Protein AF-A0A959APY3-F1 (afdb_monomer_lite)

Radius of gyration: 34.01 Å; chains: 1; bounding box: 106×35×101 Å

Structure (mmCIF, N/CA/C/O backbone):
data_AF-A0A959APY3-F1
#
_entry.id   AF-A0A959APY3-F1
#
loop_
_atom_site.group_PDB
_atom_site.id
_atom_site.type_symbol
_atom_site.label_atom_id
_atom_site.label_alt_id
_atom_site.label_comp_id
_atom_site.label_asym_id
_atom_site.label_entity_id
_atom_site.label_seq_id
_atom_site.pdbx_PDB_ins_code
_atom_site.Cartn_x
_atom_site.Cartn_y
_atom_site.Cartn_z
_atom_site.occupancy
_atom_site.B_iso_or_equiv
_atom_site.auth_seq_id
_atom_site.auth_comp_id
_atom_site.auth_asym_id
_atom_site.auth_atom_id
_atom_site.pdbx_PDB_model_num
ATOM 1 N N . MET A 1 1 ? 78.031 -5.612 -54.428 1.00 42.69 1 MET A N 1
ATOM 2 C CA . MET A 1 1 ? 77.362 -4.575 -55.242 1.00 42.69 1 MET A CA 1
ATOM 3 C C . MET A 1 1 ? 76.214 -5.216 -55.991 1.00 42.69 1 MET A C 1
ATOM 5 O O . MET A 1 1 ? 76.454 -6.221 -56.648 1.00 42.69 1 MET A O 1
ATOM 9 N N . LYS A 1 2 ? 75.059 -4.545 -55.939 1.00 37.84 2 LYS A N 1
ATOM 10 C CA . LYS A 1 2 ? 73.830 -4.740 -56.724 1.00 37.84 2 LYS A CA 1
ATOM 11 C C . LYS A 1 2 ? 72.768 -5.632 -56.087 1.00 37.84 2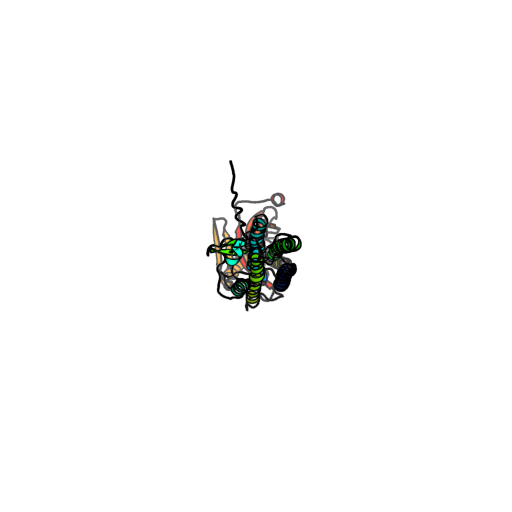 LYS A C 1
ATOM 13 O O . LYS A 1 2 ? 72.614 -6.810 -56.382 1.00 37.84 2 LYS A O 1
ATOM 18 N N . ASP A 1 3 ? 72.067 -4.942 -55.199 1.00 44.75 3 ASP A N 1
ATOM 19 C CA . ASP A 1 3 ? 70.643 -5.000 -54.898 1.00 44.75 3 ASP A CA 1
ATOM 20 C C . ASP A 1 3 ? 69.766 -5.526 -56.042 1.00 44.75 3 ASP A C 1
ATOM 22 O O . ASP A 1 3 ? 69.887 -5.094 -57.191 1.00 44.75 3 ASP A O 1
ATOM 26 N N . LEU A 1 4 ? 68.797 -6.372 -55.690 1.00 46.47 4 LEU A N 1
ATOM 27 C CA . LEU A 1 4 ? 67.561 -6.505 -56.449 1.00 46.47 4 LEU A CA 1
ATOM 28 C C . LEU A 1 4 ? 66.396 -6.630 -55.458 1.00 46.47 4 LEU A C 1
ATOM 30 O O . LEU A 1 4 ? 66.088 -7.710 -54.958 1.00 46.47 4 LEU A O 1
ATOM 34 N N . LEU A 1 5 ? 65.791 -5.482 -55.138 1.00 43.91 5 LEU A N 1
ATOM 35 C CA . LEU A 1 5 ? 64.515 -5.393 -54.434 1.00 43.91 5 LEU A CA 1
ATOM 36 C C . LEU A 1 5 ? 63.419 -6.028 -55.302 1.00 43.91 5 LEU A C 1
ATOM 38 O O . LEU A 1 5 ? 63.089 -5.506 -56.365 1.00 43.91 5 LEU A O 1
ATOM 42 N N . PHE A 1 6 ? 62.809 -7.109 -54.818 1.00 45.00 6 PHE A N 1
ATOM 43 C CA . PHE A 1 6 ? 61.491 -7.540 -55.279 1.00 45.00 6 PHE A CA 1
ATOM 44 C C . PHE A 1 6 ? 60.433 -6.769 -54.483 1.00 45.00 6 PHE A C 1
ATOM 46 O O . PHE A 1 6 ? 60.195 -7.041 -53.307 1.00 45.00 6 PHE A O 1
ATOM 53 N N . LEU A 1 7 ? 59.821 -5.773 -55.123 1.00 43.03 7 LEU A N 1
ATOM 54 C CA . LEU A 1 7 ? 58.675 -5.047 -54.587 1.00 43.03 7 LEU A CA 1
ATOM 55 C C . LEU A 1 7 ? 57.435 -5.952 -54.709 1.00 43.03 7 LEU A C 1
ATOM 57 O O . LEU A 1 7 ? 56.818 -6.046 -55.768 1.00 43.03 7 LEU A O 1
ATOM 61 N N . LEU A 1 8 ? 57.099 -6.667 -53.635 1.00 43.91 8 LEU A N 1
ATOM 62 C CA . LEU A 1 8 ? 55.856 -7.427 -53.534 1.00 43.91 8 LEU A CA 1
ATOM 63 C C . LEU A 1 8 ? 54.714 -6.438 -53.242 1.00 43.91 8 LEU A C 1
ATOM 65 O O . LEU A 1 8 ? 54.492 -6.052 -52.096 1.00 43.91 8 LEU A O 1
ATOM 69 N N . CYS A 1 9 ? 54.004 -5.988 -54.278 1.00 42.56 9 CYS A N 1
ATOM 70 C CA . CYS A 1 9 ? 52.746 -5.263 -54.110 1.00 42.56 9 CYS A CA 1
ATOM 71 C C . CYS A 1 9 ? 51.699 -6.207 -53.498 1.00 42.56 9 CYS A C 1
ATOM 73 O O . CYS A 1 9 ? 51.055 -6.978 -54.209 1.00 42.56 9 CYS A O 1
ATOM 75 N N . LEU A 1 10 ? 51.520 -6.140 -52.176 1.00 43.66 10 LEU A N 1
ATOM 76 C CA . LEU A 1 10 ? 50.326 -6.657 -51.514 1.00 43.66 10 LEU A CA 1
ATOM 77 C C . LEU A 1 10 ? 49.123 -5.828 -51.986 1.00 43.66 10 LEU A C 1
ATOM 79 O O . LEU A 1 10 ? 48.899 -4.707 -51.533 1.00 43.66 10 LEU A O 1
ATOM 83 N N . LEU A 1 11 ? 48.344 -6.389 -52.910 1.00 42.62 11 LEU A N 1
ATOM 84 C CA . LEU A 1 11 ? 46.974 -5.960 -53.162 1.00 42.62 11 LEU A CA 1
ATOM 85 C C . LEU A 1 11 ? 46.144 -6.319 -51.922 1.00 42.62 11 LEU A C 1
ATOM 87 O O . LEU A 1 11 ? 45.684 -7.449 -51.770 1.00 42.62 11 LEU A O 1
ATOM 91 N N . LEU A 1 12 ? 45.989 -5.354 -51.014 1.00 47.53 12 LEU A N 1
ATOM 92 C CA . LEU A 1 12 ? 44.961 -5.380 -49.977 1.00 47.53 12 LEU A CA 1
ATOM 93 C C . LEU A 1 12 ? 43.601 -5.385 -50.680 1.00 47.53 12 LEU A C 1
ATOM 95 O O . LEU A 1 12 ? 43.121 -4.352 -51.144 1.00 47.53 12 LEU A O 1
ATOM 99 N N . VAL A 1 13 ? 42.987 -6.562 -50.783 1.00 47.50 13 VAL A N 1
ATOM 100 C CA . VAL A 1 13 ? 41.570 -6.681 -51.120 1.00 47.50 13 VAL A CA 1
ATOM 101 C C . VAL A 1 13 ? 40.806 -6.124 -49.922 1.00 47.50 13 VAL A C 1
ATOM 103 O O . VAL A 1 13 ? 40.578 -6.824 -48.938 1.00 47.50 13 VAL A O 1
ATOM 106 N N . ALA A 1 14 ? 40.469 -4.836 -49.972 1.00 53.22 14 ALA A N 1
ATOM 107 C CA . ALA A 1 14 ? 39.499 -4.255 -49.062 1.00 53.22 14 ALA A CA 1
ATOM 108 C C . ALA A 1 14 ? 38.158 -4.948 -49.333 1.00 53.22 14 ALA A C 1
ATOM 110 O O . ALA A 1 14 ? 37.485 -4.665 -50.324 1.00 53.22 14 ALA A O 1
ATOM 111 N N . GLY A 1 15 ? 37.801 -5.915 -48.484 1.00 47.88 15 GLY A N 1
ATOM 112 C CA . GLY A 1 15 ? 36.431 -6.409 -48.420 1.00 47.88 15 GLY A CA 1
ATOM 113 C C . GLY A 1 15 ? 35.484 -5.239 -48.130 1.00 47.88 15 GLY A C 1
ATOM 114 O O . GLY A 1 15 ? 35.922 -4.234 -47.562 1.00 47.88 15 GLY A O 1
ATOM 115 N N . PRO A 1 16 ? 34.203 -5.323 -48.523 1.00 39.09 16 PRO A N 1
ATOM 116 C CA . PRO A 1 16 ? 33.253 -4.268 -48.214 1.00 39.09 16 PRO A CA 1
ATOM 117 C C . PRO A 1 16 ? 33.246 -4.056 -46.699 1.00 39.09 16 PRO A C 1
ATOM 119 O O . PRO A 1 16 ? 32.911 -4.966 -45.939 1.00 39.09 16 PRO A O 1
ATOM 122 N N . ILE A 1 17 ? 33.629 -2.855 -46.265 1.00 44.00 17 ILE A N 1
ATOM 123 C CA . ILE A 1 17 ? 33.321 -2.380 -44.922 1.00 44.00 17 ILE A CA 1
ATOM 124 C C . ILE A 1 17 ? 31.797 -2.374 -44.875 1.00 44.00 17 ILE A C 1
ATOM 126 O O . ILE A 1 17 ? 31.154 -1.499 -45.456 1.00 44.00 17 ILE A O 1
ATOM 130 N N . ARG A 1 18 ? 31.202 -3.393 -44.249 1.00 41.31 18 ARG A N 1
ATOM 131 C CA . ARG A 1 18 ? 29.827 -3.286 -43.774 1.00 41.31 18 ARG A CA 1
ATOM 132 C C . ARG A 1 18 ? 29.857 -2.115 -42.805 1.00 41.31 18 ARG A C 1
ATOM 134 O O . ARG A 1 18 ? 30.387 -2.245 -41.708 1.00 41.31 18 ARG A O 1
ATOM 141 N N . THR A 1 19 ? 29.349 -0.965 -43.232 1.00 41.72 19 THR A N 1
ATOM 142 C CA . THR A 1 19 ? 28.938 0.084 -42.307 1.00 41.72 19 THR A CA 1
ATOM 143 C C . THR A 1 19 ? 27.905 -0.570 -41.405 1.00 41.72 19 THR A C 1
ATOM 145 O O . THR A 1 19 ? 26.771 -0.806 -41.827 1.00 41.72 19 THR A O 1
ATOM 148 N N . GLN A 1 20 ? 28.331 -0.984 -40.212 1.00 51.91 20 GLN A N 1
ATOM 149 C CA . GLN A 1 20 ? 27.414 -1.380 -39.161 1.00 51.91 20 GLN A CA 1
ATOM 150 C C . GLN A 1 20 ? 26.462 -0.200 -39.009 1.00 51.91 20 GLN A C 1
ATOM 152 O O . GLN A 1 20 ? 26.914 0.943 -38.920 1.00 51.91 20 GLN A O 1
ATOM 157 N N . GLN A 1 21 ? 25.166 -0.454 -39.167 1.00 56.19 21 GLN A N 1
ATOM 158 C CA . GLN A 1 21 ? 24.157 0.589 -39.090 1.00 56.19 21 GLN A CA 1
ATOM 159 C C . GLN A 1 21 ? 24.199 1.088 -37.644 1.00 56.19 21 GLN A C 1
ATOM 161 O O . GLN A 1 21 ? 23.687 0.419 -36.751 1.00 56.19 21 GLN A O 1
ATOM 166 N N . GLY A 1 22 ? 24.960 2.159 -37.412 1.00 65.19 22 GLY A N 1
ATOM 167 C CA . GLY A 1 22 ? 25.196 2.684 -36.077 1.00 65.19 22 GLY A CA 1
ATOM 168 C C . GLY A 1 22 ? 23.910 3.222 -35.470 1.00 65.19 22 GLY A C 1
ATOM 169 O O . GLY A 1 22 ? 22.863 3.243 -36.113 1.00 65.19 22 GLY A O 1
ATOM 170 N N . TRP A 1 23 ? 23.990 3.682 -34.232 1.00 86.19 23 TRP A N 1
ATOM 171 C CA . TRP A 1 23 ? 22.914 4.393 -33.554 1.00 86.19 23 TRP A CA 1
ATOM 172 C C . TRP A 1 23 ? 22.310 5.508 -34.420 1.00 86.19 23 TRP A C 1
ATOM 174 O O . TRP A 1 23 ? 22.933 6.540 -34.676 1.00 86.19 23 TRP A O 1
ATOM 184 N N . THR A 1 24 ? 21.091 5.260 -34.899 1.00 92.19 24 THR A N 1
ATOM 185 C CA . THR A 1 24 ? 20.337 6.148 -35.783 1.00 92.19 24 THR A CA 1
ATOM 186 C C . THR A 1 24 ? 19.293 6.941 -35.009 1.00 92.19 24 THR A C 1
ATOM 188 O O . THR A 1 24 ? 18.859 6.542 -33.925 1.00 92.19 24 THR A O 1
ATOM 191 N N . GLU A 1 25 ? 18.839 8.052 -35.589 1.00 93.50 25 GLU A N 1
ATOM 192 C CA . GLU A 1 25 ? 17.746 8.826 -35.001 1.00 93.50 25 GLU A CA 1
ATOM 193 C C . GLU A 1 25 ? 16.431 8.036 -35.013 1.00 93.50 25 GLU A C 1
ATOM 195 O O . GLU A 1 25 ? 15.650 8.118 -34.069 1.00 93.50 25 GLU A O 1
ATOM 200 N N . GLU A 1 26 ? 16.220 7.175 -36.011 1.00 95.44 26 GLU A N 1
ATOM 201 C CA . GLU A 1 26 ? 15.078 6.262 -36.041 1.00 95.44 26 GLU A CA 1
ATOM 202 C C . GLU A 1 26 ? 15.116 5.267 -34.870 1.00 95.44 26 GLU A C 1
ATOM 204 O O . GLU A 1 26 ? 14.095 5.042 -34.217 1.00 95.44 26 GLU A O 1
ATOM 209 N N . ALA A 1 27 ? 16.288 4.698 -34.558 1.00 95.12 27 ALA A N 1
ATOM 210 C CA . ALA A 1 27 ? 16.455 3.814 -33.405 1.00 95.12 27 ALA A CA 1
ATOM 211 C C . ALA A 1 27 ? 16.277 4.569 -32.078 1.00 95.12 27 ALA A C 1
ATOM 213 O O . ALA A 1 27 ? 15.663 4.032 -31.152 1.00 95.12 27 ALA A O 1
ATOM 214 N N . ARG A 1 28 ? 16.764 5.817 -31.987 1.00 97.38 28 ARG A N 1
ATOM 215 C CA . ARG A 1 28 ? 16.543 6.704 -30.834 1.00 97.38 28 ARG A CA 1
ATOM 216 C C . ARG A 1 28 ? 15.058 6.937 -30.600 1.00 97.38 28 ARG A C 1
ATOM 218 O O . ARG A 1 28 ? 14.565 6.653 -29.506 1.00 97.38 28 ARG A O 1
ATOM 225 N N . GLN A 1 29 ? 14.347 7.390 -31.628 1.00 98.25 29 GLN A N 1
ATOM 226 C CA . GLN A 1 29 ? 12.925 7.690 -31.536 1.00 98.25 29 GLN A CA 1
ATOM 227 C C . GLN A 1 29 ? 12.108 6.436 -31.214 1.00 98.25 29 GLN A C 1
ATOM 229 O O . GLN A 1 29 ? 11.229 6.491 -30.361 1.00 98.25 29 GLN A O 1
ATOM 234 N N . TYR A 1 30 ? 12.454 5.280 -31.790 1.00 98.19 30 TYR A N 1
ATOM 235 C CA . TYR A 1 30 ? 11.797 4.010 -31.478 1.00 98.19 30 TYR A CA 1
ATOM 236 C C . TYR A 1 30 ? 11.857 3.651 -29.983 1.00 98.19 30 TYR A C 1
ATOM 238 O O . TYR A 1 30 ? 10.852 3.221 -29.404 1.00 98.19 30 TYR A O 1
ATOM 246 N N . LEU A 1 31 ? 13.014 3.843 -29.337 1.00 98.50 31 LEU A N 1
ATOM 247 C CA . LEU A 1 31 ? 13.153 3.598 -27.899 1.00 98.50 31 LEU A CA 1
ATOM 248 C C . LEU A 1 31 ? 12.381 4.632 -27.069 1.00 98.50 31 LEU A C 1
ATOM 250 O O . LEU A 1 31 ? 11.686 4.253 -26.123 1.00 98.50 31 LEU A O 1
ATOM 254 N N . LEU A 1 32 ? 12.470 5.918 -27.427 1.00 98.75 32 LEU A N 1
ATOM 255 C CA . LEU A 1 32 ? 11.750 6.997 -26.740 1.00 98.75 32 LEU A CA 1
ATOM 256 C C . LEU A 1 32 ? 10.234 6.807 -26.817 1.00 98.75 32 LEU A C 1
ATOM 258 O O . LEU A 1 32 ? 9.559 6.882 -25.792 1.00 98.75 32 LEU A O 1
ATOM 262 N N . ASP A 1 33 ? 9.703 6.498 -27.998 1.00 98.81 33 ASP A N 1
ATOM 263 C CA . ASP A 1 33 ? 8.273 6.288 -28.218 1.00 98.81 33 ASP A CA 1
ATOM 264 C C . ASP A 1 33 ? 7.740 5.137 -27.367 1.00 98.81 33 ASP A C 1
ATOM 266 O O . ASP A 1 33 ? 6.702 5.272 -26.720 1.00 98.81 33 ASP A O 1
ATOM 270 N N . ASN A 1 34 ? 8.459 4.014 -27.304 1.00 98.81 34 ASN A N 1
ATOM 271 C CA . ASN A 1 34 ? 8.015 2.862 -26.523 1.00 98.81 34 ASN A CA 1
ATOM 272 C C . ASN A 1 34 ? 8.143 3.075 -25.011 1.00 98.81 34 ASN A C 1
ATOM 274 O O . ASN A 1 34 ? 7.256 2.658 -24.258 1.00 98.81 34 ASN A O 1
ATOM 278 N N . LEU A 1 35 ? 9.192 3.755 -24.542 1.00 98.75 35 LEU A N 1
ATOM 279 C CA . LEU A 1 35 ? 9.275 4.138 -23.133 1.00 98.75 35 LEU A CA 1
ATOM 280 C C . LEU A 1 35 ? 8.155 5.124 -22.780 1.00 98.75 35 LEU A C 1
ATOM 282 O O . LEU A 1 35 ? 7.422 4.889 -21.828 1.00 98.75 35 LEU A O 1
ATOM 286 N N . ASN A 1 36 ? 7.925 6.166 -23.571 1.00 98.75 36 ASN A N 1
ATOM 287 C CA . ASN A 1 36 ? 6.853 7.127 -23.301 1.00 98.75 36 ASN A CA 1
ATOM 288 C C . ASN A 1 36 ? 5.460 6.484 -23.359 1.00 98.75 36 ASN A C 1
ATOM 290 O O . ASN A 1 36 ? 4.640 6.714 -22.467 1.00 98.75 36 ASN A O 1
ATOM 294 N N . ARG A 1 37 ? 5.209 5.615 -24.347 1.00 98.75 37 ARG A N 1
ATOM 295 C CA . ARG A 1 37 ? 3.967 4.840 -24.459 1.00 98.75 37 ARG A CA 1
ATOM 296 C C . ARG A 1 37 ? 3.723 4.012 -23.202 1.00 98.75 37 ARG A C 1
ATOM 298 O O . ARG A 1 37 ? 2.672 4.148 -22.584 1.00 98.75 37 ARG A O 1
ATOM 305 N N . THR A 1 38 ? 4.692 3.188 -22.806 1.00 98.69 38 THR A N 1
ATOM 306 C CA . THR A 1 38 ? 4.535 2.306 -21.639 1.00 98.69 38 THR A CA 1
ATOM 307 C C . THR A 1 38 ? 4.411 3.085 -20.333 1.00 98.69 38 THR A C 1
ATOM 309 O O . THR A 1 38 ? 3.663 2.653 -19.460 1.00 98.69 38 THR A O 1
ATOM 312 N N . THR A 1 39 ? 5.059 4.252 -20.200 1.00 98.62 39 THR A N 1
ATOM 313 C CA . THR A 1 39 ? 4.836 5.161 -19.060 1.00 98.62 39 THR A CA 1
ATOM 314 C C . THR A 1 39 ? 3.377 5.602 -19.009 1.00 98.62 39 THR A C 1
ATOM 316 O O . THR A 1 39 ? 2.725 5.427 -17.986 1.00 98.62 39 THR A O 1
ATOM 319 N N . ALA A 1 40 ? 2.849 6.132 -20.116 1.00 98.62 40 ALA A N 1
ATOM 320 C CA . ALA A 1 40 ? 1.485 6.650 -20.174 1.00 98.62 40 ALA A CA 1
ATOM 321 C C . ALA A 1 40 ? 0.432 5.547 -19.979 1.00 98.62 40 ALA A C 1
ATOM 323 O O . ALA A 1 40 ? -0.620 5.778 -19.385 1.00 98.62 40 ALA A O 1
ATOM 324 N N . GLU A 1 41 ? 0.689 4.337 -20.479 1.00 98.62 41 GLU A N 1
ATOM 325 C CA . GLU A 1 41 ? -0.188 3.192 -20.242 1.00 98.62 41 GLU A CA 1
ATOM 326 C C . GLU A 1 41 ? -0.156 2.735 -18.782 1.00 98.62 41 GLU A C 1
ATOM 328 O O . GLU A 1 41 ? -1.219 2.485 -18.221 1.00 98.62 41 GLU A O 1
ATOM 333 N N . LEU A 1 42 ? 1.020 2.672 -18.146 1.00 98.38 42 LEU A N 1
ATOM 334 C CA . LEU A 1 42 ? 1.122 2.338 -16.721 1.00 98.38 42 LEU A CA 1
ATOM 335 C C . LEU A 1 42 ? 0.441 3.393 -15.857 1.00 98.38 42 LEU A C 1
ATOM 337 O O . LEU A 1 42 ? -0.321 3.031 -14.965 1.00 98.38 42 LEU A O 1
ATOM 341 N N . GLU A 1 43 ? 0.647 4.675 -16.158 1.00 97.81 43 GLU A N 1
ATOM 342 C CA . GLU A 1 43 ? 0.002 5.783 -15.456 1.00 97.81 43 GLU A CA 1
ATOM 343 C C . GLU A 1 43 ? -1.521 5.639 -15.479 1.00 97.81 43 GLU A C 1
ATOM 345 O O . GLU A 1 43 ? -2.154 5.707 -14.431 1.00 97.81 43 GLU A O 1
ATOM 350 N N . LYS A 1 44 ? -2.115 5.338 -16.641 1.00 97.12 44 LYS A N 1
ATOM 351 C CA . LYS A 1 44 ? -3.561 5.076 -16.752 1.00 97.12 44 LYS A CA 1
ATOM 352 C C . LYS A 1 44 ? -4.023 3.913 -15.879 1.00 97.12 44 LYS A C 1
ATOM 354 O O . LYS A 1 44 ? -5.149 3.931 -15.392 1.00 97.12 44 LYS A O 1
ATOM 359 N N . GLU A 1 45 ? -3.193 2.886 -15.708 1.00 97.12 45 GLU A N 1
ATOM 360 C CA . GLU A 1 45 ? -3.562 1.730 -14.895 1.00 97.12 45 GLU A CA 1
ATOM 361 C C . GLU A 1 45 ? -3.465 1.994 -13.391 1.00 97.12 45 GLU A C 1
ATOM 363 O O . GLU A 1 45 ? -4.214 1.367 -12.637 1.00 97.12 45 GLU A O 1
ATOM 368 N N . VAL A 1 46 ? -2.573 2.890 -12.962 1.00 95.62 46 VAL A N 1
ATOM 369 C CA . VAL A 1 46 ? -2.290 3.134 -11.539 1.00 95.62 46 VAL A CA 1
ATOM 370 C C . VAL A 1 46 ? -2.846 4.451 -10.999 1.00 95.62 46 VAL A C 1
ATOM 372 O O . VAL A 1 46 ? -2.943 4.629 -9.783 1.00 95.62 46 VAL A O 1
ATOM 375 N N . ALA A 1 47 ? -3.223 5.378 -11.879 1.00 91.81 47 ALA A N 1
ATOM 376 C CA . ALA A 1 47 ? -3.838 6.638 -11.500 1.00 91.81 47 ALA A CA 1
ATOM 377 C C . ALA A 1 47 ? -5.158 6.388 -10.762 1.00 91.81 47 ALA A C 1
ATOM 379 O O . ALA A 1 47 ? -5.995 5.600 -11.198 1.00 91.81 47 ALA A O 1
ATOM 380 N N . GLY A 1 48 ? -5.332 7.069 -9.630 1.00 87.56 48 GLY A N 1
ATOM 381 C CA . GLY A 1 48 ? -6.548 6.974 -8.821 1.00 87.56 48 GLY A CA 1
ATOM 382 C C . GLY A 1 48 ? -6.704 5.675 -8.028 1.00 87.56 48 GLY A C 1
ATOM 383 O O . GLY A 1 48 ? -7.704 5.535 -7.331 1.00 87.56 48 GLY A O 1
ATOM 384 N N . LEU A 1 49 ? -5.740 4.744 -8.077 1.00 90.50 49 LEU A N 1
ATOM 385 C CA . LEU A 1 49 ? -5.809 3.551 -7.236 1.00 90.50 49 LEU A CA 1
ATOM 386 C C . LEU A 1 49 ? -5.734 3.924 -5.750 1.00 90.50 49 LEU A C 1
ATOM 388 O O . LEU A 1 49 ? -4.831 4.650 -5.324 1.00 90.50 49 LEU A O 1
ATOM 392 N N . SER A 1 50 ? -6.656 3.374 -4.962 1.00 85.25 50 SER A N 1
ATOM 393 C CA . SER A 1 50 ? -6.651 3.472 -3.502 1.00 85.25 50 SER A CA 1
ATOM 394 C C . SER A 1 50 ? -5.564 2.590 -2.882 1.00 85.25 50 SER A C 1
ATOM 396 O O . SER A 1 50 ? -5.071 1.649 -3.506 1.00 85.25 50 SER A O 1
ATOM 398 N N . GLU A 1 51 ? -5.219 2.825 -1.613 1.00 84.12 51 GLU A N 1
ATOM 399 C CA . GLU A 1 51 ? -4.258 1.977 -0.887 1.00 84.12 51 GLU A CA 1
ATOM 400 C C . GLU A 1 51 ? -4.672 0.493 -0.884 1.00 84.12 51 GLU A C 1
ATOM 402 O O . GLU A 1 51 ? -3.848 -0.391 -1.120 1.00 84.12 51 GLU A O 1
ATOM 407 N N . SER A 1 52 ? -5.962 0.189 -0.704 1.00 85.25 52 SER A N 1
ATOM 408 C CA . SER A 1 52 ? -6.445 -1.197 -0.754 1.00 85.25 52 SER A CA 1
ATOM 409 C C . SER A 1 52 ? -6.297 -1.820 -2.145 1.00 85.25 52 SER A C 1
ATOM 411 O O . SER A 1 52 ? -5.965 -2.998 -2.245 1.00 85.25 52 SER A O 1
ATOM 413 N N . GLN A 1 53 ? -6.479 -1.044 -3.216 1.00 91.81 53 GLN A N 1
ATOM 414 C CA . GLN A 1 53 ? -6.261 -1.494 -4.593 1.00 91.81 53 GLN A CA 1
ATOM 415 C C . GLN A 1 53 ? -4.772 -1.696 -4.910 1.00 91.81 53 GLN A C 1
ATOM 417 O O . GLN A 1 53 ? -4.407 -2.687 -5.543 1.00 91.81 53 GLN A O 1
ATOM 422 N N . TRP A 1 54 ? -3.899 -0.808 -4.423 1.00 93.19 54 TRP A N 1
ATOM 423 C CA . TRP A 1 54 ? -2.442 -0.950 -4.531 1.00 93.19 54 TRP A CA 1
ATOM 424 C C . TRP A 1 54 ? -1.931 -2.239 -3.876 1.00 93.19 54 TRP A C 1
ATOM 426 O O . TRP A 1 54 ? -1.005 -2.880 -4.386 1.00 93.19 54 TRP A O 1
ATOM 436 N N . HIS A 1 55 ? -2.546 -2.628 -2.758 1.00 91.88 55 HIS A N 1
ATOM 437 C CA . HIS A 1 55 ? -2.129 -3.758 -1.932 1.00 91.88 55 HIS A CA 1
ATOM 438 C C . HIS A 1 55 ? -2.975 -5.030 -2.112 1.00 91.88 55 HIS A C 1
ATOM 440 O O . HIS A 1 55 ? -2.675 -6.045 -1.481 1.00 91.88 55 HIS A O 1
ATOM 446 N N . PHE A 1 56 ? -3.980 -5.019 -2.993 1.00 92.62 56 PHE A N 1
ATOM 447 C CA . PHE A 1 56 ? -4.788 -6.199 -3.297 1.00 92.62 56 PHE A CA 1
ATOM 448 C C . PHE A 1 56 ? -3.933 -7.325 -3.894 1.00 92.62 56 PHE A C 1
ATOM 450 O O . PHE A 1 56 ? -3.110 -7.091 -4.781 1.00 92.62 56 PHE A O 1
ATOM 457 N N . ARG A 1 57 ? -4.160 -8.561 -3.436 1.00 93.06 57 ARG A N 1
ATOM 458 C CA . ARG A 1 57 ? -3.510 -9.774 -3.942 1.00 93.06 57 ARG A CA 1
ATOM 459 C C . ARG A 1 57 ? -4.572 -10.794 -4.331 1.00 93.06 57 ARG A C 1
ATOM 461 O O . ARG A 1 57 ? -5.435 -11.105 -3.520 1.00 93.06 57 ARG A O 1
ATOM 468 N N . GLU A 1 58 ? -4.453 -11.356 -5.533 1.00 90.38 58 GLU A N 1
ATOM 469 C CA . GLU A 1 58 ? -5.344 -12.421 -6.029 1.00 90.38 58 GLU A CA 1
ATOM 470 C C . GLU A 1 58 ? -5.270 -13.679 -5.131 1.00 90.38 58 GLU A C 1
ATOM 472 O O . GLU A 1 58 ? -6.238 -14.409 -4.957 1.00 90.38 58 GLU A O 1
ATOM 477 N N . LYS A 1 59 ? -4.087 -13.945 -4.564 1.00 91.31 59 LYS A N 1
ATOM 478 C CA . LYS A 1 59 ? -3.779 -15.049 -3.638 1.00 91.31 59 LYS A CA 1
ATOM 479 C C . LYS A 1 59 ? -2.576 -14.696 -2.749 1.00 91.31 59 LYS A C 1
ATOM 481 O O . LYS A 1 59 ? -1.793 -13.831 -3.155 1.00 91.31 59 LYS A O 1
ATOM 486 N N . PRO A 1 60 ? -2.363 -15.366 -1.597 1.00 87.31 60 PRO A N 1
ATOM 487 C CA . PRO A 1 60 ? -1.299 -15.010 -0.646 1.00 87.31 60 PRO A CA 1
ATOM 488 C C . PRO A 1 60 ? 0.093 -14.850 -1.280 1.00 87.31 60 PRO A C 1
ATOM 490 O O . PRO A 1 60 ? 0.805 -13.895 -0.979 1.00 87.31 60 PRO A O 1
ATOM 493 N N . ASP A 1 61 ? 0.423 -15.718 -2.239 1.00 88.00 61 ASP A N 1
ATOM 494 C CA . ASP A 1 61 ? 1.755 -15.789 -2.857 1.00 88.00 61 ASP A CA 1
ATOM 495 C C . ASP A 1 61 ? 1.868 -14.963 -4.154 1.00 88.00 61 ASP A C 1
ATOM 497 O O . ASP A 1 61 ? 2.877 -15.020 -4.857 1.00 88.00 61 ASP A O 1
ATOM 501 N N . SER A 1 62 ? 0.813 -14.230 -4.527 1.00 92.75 62 SER A N 1
ATOM 502 C CA . SER A 1 62 ? 0.811 -13.368 -5.715 1.00 92.75 62 SER A CA 1
ATOM 503 C C . SER A 1 62 ? 1.300 -11.958 -5.402 1.00 92.75 62 SER A C 1
ATOM 505 O O . SER A 1 62 ? 1.243 -11.498 -4.258 1.00 92.75 62 SER A O 1
ATOM 507 N N . TRP A 1 63 ? 1.771 -11.272 -6.443 1.00 95.38 63 TRP A N 1
ATOM 508 C CA . TRP A 1 63 ? 2.120 -9.861 -6.354 1.00 95.38 63 TRP A CA 1
ATOM 509 C C . TRP A 1 63 ? 0.891 -8.965 -6.463 1.00 95.38 63 TRP A C 1
ATOM 511 O O . TRP A 1 63 ? 0.036 -9.192 -7.320 1.00 95.38 63 TRP A O 1
ATOM 521 N N . SER A 1 64 ? 0.854 -7.924 -5.633 1.00 96.00 64 SER A N 1
ATOM 522 C CA . SER A 1 64 ? -0.077 -6.805 -5.780 1.00 96.00 64 SER A CA 1
ATOM 523 C C . SER A 1 64 ? 0.364 -5.829 -6.876 1.00 96.00 64 SER A C 1
ATOM 525 O O . SER A 1 64 ? 1.483 -5.916 -7.389 1.00 96.00 64 SER A O 1
ATOM 527 N N . VAL A 1 65 ? -0.481 -4.845 -7.208 1.00 97.31 65 VAL A N 1
ATOM 528 C CA . VAL A 1 65 ? -0.107 -3.765 -8.142 1.00 97.31 65 VAL A CA 1
ATOM 529 C C . VAL A 1 65 ? 1.128 -3.006 -7.642 1.00 97.31 65 VAL A C 1
ATOM 531 O O . VAL A 1 65 ? 2.040 -2.757 -8.428 1.00 97.31 65 VAL A O 1
ATOM 534 N N . ALA A 1 66 ? 1.213 -2.713 -6.338 1.00 97.06 66 ALA A N 1
ATOM 535 C CA . ALA A 1 66 ? 2.376 -2.054 -5.735 1.00 97.06 66 ALA A CA 1
ATOM 536 C C . ALA A 1 66 ? 3.673 -2.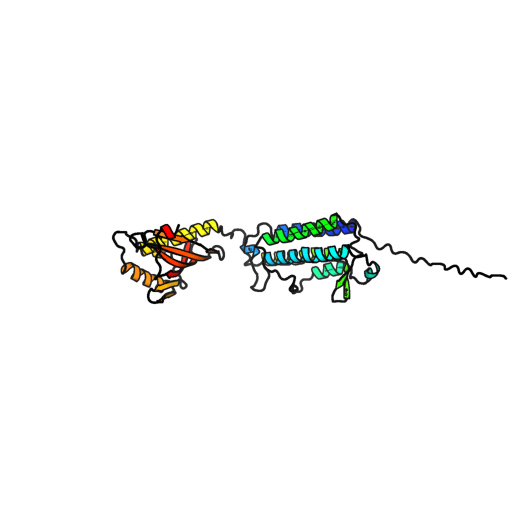830 -5.994 1.00 97.06 66 ALA A C 1
ATOM 538 O O . ALA A 1 66 ? 4.647 -2.263 -6.483 1.00 97.06 66 ALA A O 1
ATOM 539 N N . GLN A 1 67 ? 3.655 -4.141 -5.756 1.00 96.94 67 GLN A N 1
ATOM 540 C CA . GLN A 1 67 ? 4.814 -5.006 -5.964 1.00 96.94 67 GLN A CA 1
ATOM 541 C C . GLN A 1 67 ? 5.191 -5.135 -7.445 1.00 96.94 67 GLN A C 1
ATOM 543 O O . GLN A 1 67 ? 6.373 -5.169 -7.778 1.00 96.94 67 GLN A O 1
ATOM 548 N N . VAL A 1 68 ? 4.210 -5.170 -8.352 1.00 97.62 68 VAL A N 1
ATOM 549 C CA . VAL A 1 68 ? 4.485 -5.180 -9.797 1.00 97.62 68 VAL A CA 1
ATOM 550 C C . VAL A 1 68 ? 5.172 -3.881 -10.239 1.00 97.62 68 VAL A C 1
ATOM 552 O O . VAL A 1 68 ? 6.131 -3.930 -11.007 1.00 97.62 68 VAL A O 1
ATOM 555 N N . ILE A 1 69 ? 4.737 -2.722 -9.738 1.00 98.25 69 ILE A N 1
ATOM 556 C CA . ILE A 1 69 ? 5.380 -1.438 -10.055 1.00 98.25 69 ILE A CA 1
ATOM 557 C C . ILE A 1 69 ? 6.772 -1.331 -9.414 1.00 98.25 69 ILE A C 1
ATOM 559 O O . ILE A 1 69 ? 7.706 -0.879 -10.078 1.00 98.25 69 ILE A O 1
ATOM 563 N N . GLU A 1 70 ? 6.952 -1.800 -8.174 1.00 97.69 70 GLU A N 1
ATOM 564 C CA . GLU A 1 70 ? 8.271 -1.870 -7.527 1.00 97.69 70 GLU A CA 1
ATOM 565 C C . GLU A 1 70 ? 9.248 -2.704 -8.363 1.00 97.69 70 GLU A C 1
ATOM 567 O O . GLU A 1 70 ? 10.362 -2.267 -8.653 1.00 97.69 70 GLU A O 1
ATOM 572 N N . HIS A 1 71 ? 8.803 -3.881 -8.810 1.00 97.44 71 HIS A N 1
ATOM 573 C CA . HIS A 1 71 ? 9.572 -4.776 -9.666 1.00 97.44 71 HIS A CA 1
ATOM 574 C C . HIS A 1 71 ? 10.048 -4.083 -10.948 1.00 97.44 71 HIS A C 1
ATOM 576 O O . HIS A 1 71 ? 11.229 -4.153 -11.297 1.00 97.44 71 HIS A O 1
ATOM 582 N N . LEU A 1 72 ? 9.149 -3.369 -11.629 1.00 98.00 72 LEU A N 1
ATOM 583 C CA . LEU A 1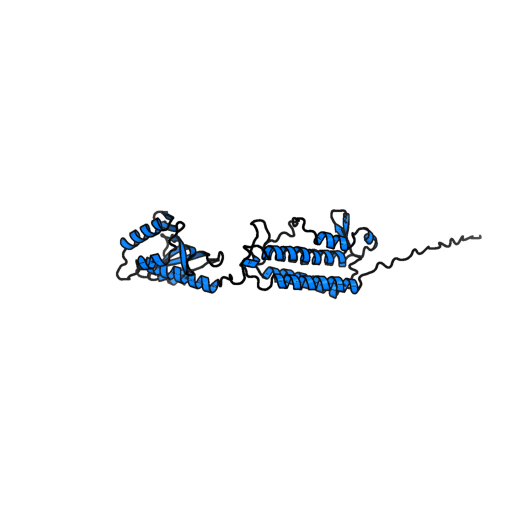 72 ? 9.497 -2.585 -12.812 1.00 98.00 72 LEU A CA 1
ATOM 584 C C . LEU A 1 72 ? 10.518 -1.487 -12.482 1.00 98.00 72 LEU A C 1
ATOM 586 O O . LEU A 1 72 ? 11.507 -1.344 -13.199 1.00 98.00 72 LEU A O 1
ATOM 590 N N . GLY A 1 73 ? 10.341 -0.768 -11.369 1.00 97.62 73 GLY A N 1
ATOM 591 C CA . GLY A 1 73 ? 11.289 0.251 -10.908 1.00 97.62 73 GLY A CA 1
ATOM 592 C C . GLY A 1 73 ? 12.685 -0.307 -10.595 1.00 97.62 73 GLY A C 1
ATOM 593 O O . GLY A 1 73 ? 13.696 0.333 -10.897 1.00 97.62 73 GLY A O 1
ATOM 594 N N . ILE A 1 74 ? 12.772 -1.535 -10.071 1.00 97.19 74 ILE A N 1
ATOM 595 C CA . ILE A 1 74 ? 14.056 -2.221 -9.865 1.00 97.19 74 ILE A CA 1
ATOM 596 C C . ILE A 1 74 ? 14.762 -2.436 -11.211 1.00 97.19 74 ILE A C 1
ATOM 598 O O . ILE A 1 74 ? 15.965 -2.184 -11.318 1.00 97.19 74 ILE A O 1
ATOM 602 N N . TYR A 1 75 ? 14.039 -2.860 -12.252 1.00 97.38 75 TYR A N 1
ATOM 603 C CA . TYR A 1 75 ? 14.611 -3.058 -13.588 1.00 97.38 75 TYR A CA 1
ATOM 604 C C . TYR A 1 75 ? 14.992 -1.752 -14.291 1.00 97.38 75 TYR A C 1
ATOM 606 O O . TYR A 1 75 ? 16.028 -1.723 -14.962 1.00 97.38 75 TYR A O 1
ATOM 614 N N . GLU A 1 76 ? 14.235 -0.668 -14.088 1.00 98.00 76 GLU A N 1
ATOM 615 C CA . GLU A 1 76 ? 14.614 0.675 -14.551 1.00 98.00 76 GLU A CA 1
ATOM 616 C C . GLU A 1 76 ? 16.022 1.043 -14.063 1.00 98.00 76 GLU A C 1
ATOM 618 O O . GLU A 1 76 ? 16.861 1.475 -14.856 1.00 98.00 76 GLU A O 1
ATOM 623 N N . ARG A 1 77 ? 16.315 0.804 -12.777 1.00 95.81 77 ARG A N 1
ATOM 624 C CA . ARG A 1 77 ? 17.629 1.082 -12.179 1.00 95.81 77 ARG A CA 1
ATOM 625 C C . ARG A 1 77 ? 18.694 0.063 -12.564 1.00 95.81 77 ARG A C 1
ATOM 627 O O . ARG A 1 77 ? 19.771 0.451 -13.001 1.00 95.81 77 ARG A O 1
ATOM 634 N N . LYS A 1 78 ? 18.399 -1.229 -12.419 1.00 94.12 78 LYS A N 1
ATOM 635 C CA . LYS A 1 78 ? 19.357 -2.314 -12.666 1.00 94.12 78 LYS A CA 1
ATOM 636 C C . LYS A 1 78 ? 19.919 -2.243 -14.083 1.00 94.12 78 LYS A C 1
ATOM 638 O O . LYS A 1 78 ? 21.130 -2.332 -14.265 1.00 94.12 78 LYS A O 1
ATOM 643 N N . TYR A 1 79 ? 19.051 -2.067 -15.080 1.00 95.81 79 TYR A N 1
ATOM 644 C CA . TYR A 1 79 ? 19.511 -1.943 -16.457 1.00 95.81 79 TYR A CA 1
ATOM 645 C C . TYR A 1 79 ? 20.095 -0.566 -16.766 1.00 95.81 79 TYR A C 1
ATOM 647 O O . TYR A 1 79 ? 20.967 -0.491 -17.624 1.00 95.81 79 TYR A O 1
ATOM 655 N N . TYR A 1 80 ? 19.686 0.510 -16.083 1.00 97.38 80 TYR A N 1
ATOM 656 C CA . TYR A 1 80 ? 20.365 1.801 -16.225 1.00 97.38 80 TYR A CA 1
ATOM 657 C C . TYR A 1 80 ? 21.838 1.690 -15.820 1.00 97.38 80 TYR A C 1
ATOM 659 O O . TYR A 1 80 ? 22.708 2.073 -16.597 1.00 97.38 80 TYR A O 1
ATOM 667 N N . ASP A 1 81 ? 22.120 1.108 -14.651 1.00 94.56 81 ASP A N 1
ATOM 668 C CA . ASP A 1 81 ? 23.490 0.954 -14.155 1.00 94.56 81 ASP A CA 1
ATOM 669 C C . ASP A 1 81 ? 24.321 0.061 -15.099 1.00 94.56 81 ASP A C 1
ATOM 671 O O . ASP A 1 81 ? 25.462 0.390 -15.423 1.00 94.56 81 ASP A O 1
ATOM 675 N N . GLU A 1 82 ? 23.733 -1.027 -15.614 1.00 95.69 82 GLU A N 1
ATOM 676 C CA . GLU A 1 82 ? 24.375 -1.893 -16.615 1.00 95.69 82 GLU A CA 1
ATOM 677 C C . GLU A 1 82 ? 24.699 -1.132 -17.912 1.00 95.69 82 GLU A C 1
ATOM 679 O O . GLU A 1 82 ? 25.840 -1.150 -18.370 1.00 95.69 82 GLU A O 1
ATOM 684 N N . ARG A 1 83 ? 23.724 -0.421 -18.490 1.00 96.38 83 ARG A N 1
ATOM 685 C CA . ARG A 1 83 ? 23.913 0.363 -19.721 1.00 96.38 83 ARG A CA 1
ATOM 686 C C . ARG A 1 83 ? 24.932 1.481 -19.542 1.00 96.38 83 ARG A C 1
ATOM 688 O O . ARG A 1 83 ? 25.752 1.692 -20.431 1.00 96.38 83 ARG A O 1
ATOM 695 N N . TYR A 1 84 ? 24.896 2.175 -18.405 1.00 94.81 84 TYR A N 1
ATOM 696 C CA . TYR A 1 84 ? 25.845 3.235 -18.087 1.00 94.81 84 TYR A CA 1
ATOM 697 C C . TYR A 1 84 ? 27.276 2.694 -18.086 1.00 94.81 84 TYR A C 1
ATOM 699 O O . TYR A 1 84 ? 28.130 3.245 -18.774 1.00 94.81 84 TYR A O 1
ATOM 707 N N . LEU A 1 85 ? 27.525 1.569 -17.408 1.00 95.62 85 LEU A N 1
ATOM 708 C CA . LEU A 1 85 ? 28.845 0.936 -17.403 1.00 95.62 85 LEU A CA 1
ATOM 709 C C . LEU A 1 85 ? 29.287 0.506 -18.806 1.00 95.62 85 LEU A C 1
ATOM 711 O O . LEU A 1 85 ? 30.413 0.800 -19.195 1.00 95.62 85 LEU A O 1
ATOM 715 N N . LEU A 1 86 ? 28.407 -0.133 -19.582 1.00 95.12 86 LEU A N 1
ATOM 716 C CA . LEU A 1 86 ? 28.712 -0.541 -20.958 1.00 95.12 86 LEU A CA 1
ATOM 717 C C . LEU A 1 86 ? 29.060 0.651 -21.858 1.00 95.12 86 LEU A C 1
ATOM 719 O O . LEU A 1 86 ? 29.969 0.544 -22.674 1.00 95.12 86 LEU A O 1
ATOM 723 N N . SER A 1 87 ? 28.381 1.789 -21.680 1.00 94.06 87 SER A N 1
ATOM 724 C CA . SER A 1 87 ? 28.607 3.007 -22.472 1.00 94.06 87 SER A CA 1
ATOM 725 C C . SER A 1 87 ? 29.970 3.667 -22.230 1.00 94.06 87 SER A C 1
ATOM 727 O O . SER A 1 87 ? 30.412 4.479 -23.037 1.00 94.06 87 SER A O 1
ATOM 729 N N . LEU A 1 88 ? 30.643 3.315 -21.129 1.00 94.06 88 LEU A N 1
ATOM 730 C CA . LEU A 1 88 ? 31.993 3.779 -20.800 1.00 94.06 88 LEU A CA 1
ATOM 731 C C . LEU A 1 88 ? 33.091 2.851 -21.343 1.00 94.06 88 LEU A C 1
ATOM 733 O O . LEU A 1 88 ? 34.268 3.210 -21.311 1.00 94.06 88 LEU A O 1
ATOM 737 N N . MET A 1 89 ? 32.726 1.653 -21.802 1.00 93.50 89 MET A N 1
ATOM 738 C CA . MET A 1 89 ? 33.660 0.674 -22.356 1.00 93.50 89 MET A CA 1
ATOM 739 C C . MET A 1 89 ? 33.863 0.914 -23.858 1.00 93.50 89 MET A C 1
ATOM 741 O O . MET A 1 89 ? 32.977 1.473 -24.499 1.00 93.50 89 MET A O 1
ATOM 745 N N . PRO A 1 90 ? 34.988 0.484 -24.459 1.00 94.31 90 PRO A N 1
ATOM 746 C CA . PRO A 1 90 ? 35.148 0.512 -25.913 1.00 94.31 90 PRO A CA 1
ATOM 747 C C . PRO A 1 90 ? 34.024 -0.260 -26.635 1.00 94.31 90 PRO A C 1
ATOM 749 O O . PRO A 1 90 ? 33.532 -1.247 -26.083 1.00 94.31 90 PRO A O 1
ATOM 752 N N . PRO A 1 91 ? 33.613 0.155 -27.849 1.00 94.19 91 PRO A N 1
ATOM 753 C CA . PRO A 1 91 ? 32.658 -0.608 -28.648 1.00 94.19 91 PRO A CA 1
ATOM 754 C C . PRO A 1 91 ? 33.274 -1.938 -29.114 1.00 94.19 91 PRO A C 1
ATOM 756 O O . PRO A 1 91 ? 34.458 -1.990 -29.448 1.00 94.19 91 PRO A O 1
ATOM 759 N N . GLU A 1 92 ? 32.455 -2.987 -29.184 1.00 92.88 92 GLU A N 1
ATOM 760 C CA . GLU A 1 92 ? 32.817 -4.356 -29.591 1.00 92.88 92 GLU A CA 1
ATOM 761 C C . GLU A 1 92 ? 31.968 -4.789 -30.811 1.00 92.88 92 GLU A C 1
ATOM 763 O O . GLU A 1 92 ? 31.137 -5.703 -30.721 1.00 92.88 92 GLU A O 1
ATOM 768 N N . PRO A 1 93 ? 32.093 -4.104 -31.967 1.00 87.12 93 PRO A N 1
ATOM 769 C CA . PRO A 1 93 ? 31.250 -4.332 -33.143 1.00 87.12 93 PRO A CA 1
ATOM 770 C C . PRO A 1 93 ? 31.325 -5.765 -33.697 1.00 87.12 93 PRO A C 1
ATOM 772 O O . PRO A 1 93 ? 30.364 -6.244 -34.302 1.00 87.12 93 PRO A O 1
ATOM 775 N N . GLU A 1 94 ? 32.432 -6.469 -33.464 1.00 90.44 94 GLU A N 1
ATOM 776 C CA . GLU A 1 94 ? 32.656 -7.868 -33.830 1.00 90.44 94 GLU A CA 1
ATOM 777 C C . GLU A 1 94 ? 31.714 -8.854 -33.122 1.00 90.44 94 GLU A C 1
ATOM 779 O O . GLU A 1 94 ? 31.551 -9.984 -33.583 1.00 90.44 94 GLU A O 1
ATOM 784 N N . LEU A 1 95 ? 31.060 -8.440 -32.031 1.00 91.00 95 LEU A N 1
ATOM 785 C CA . LEU A 1 95 ? 30.099 -9.263 -31.296 1.00 91.00 95 LEU A CA 1
ATOM 786 C C . LEU A 1 95 ? 28.681 -9.224 -31.889 1.00 91.00 95 LEU A C 1
ATOM 788 O O . LEU A 1 95 ? 27.786 -9.865 -31.337 1.00 91.00 95 LEU A O 1
ATOM 792 N N . ALA A 1 96 ? 28.449 -8.544 -33.015 1.00 88.88 96 ALA A N 1
ATOM 793 C CA . ALA A 1 96 ? 27.119 -8.416 -33.622 1.00 88.88 96 ALA A CA 1
ATOM 794 C C . ALA A 1 96 ? 26.416 -9.762 -33.890 1.00 88.88 96 ALA A C 1
ATOM 796 O O . ALA A 1 96 ? 25.223 -9.896 -33.629 1.00 88.88 96 ALA A O 1
ATOM 797 N N . ASP A 1 97 ? 27.152 -10.793 -34.313 1.00 90.19 97 ASP A N 1
ATOM 798 C CA . ASP A 1 97 ? 26.585 -12.121 -34.603 1.00 90.19 97 ASP A CA 1
ATOM 799 C C . ASP A 1 97 ? 26.292 -12.953 -33.330 1.00 90.19 97 ASP A C 1
ATOM 801 O O . ASP A 1 97 ? 25.784 -14.075 -33.397 1.00 90.19 97 ASP A O 1
ATOM 805 N N . SER A 1 98 ? 26.606 -12.420 -32.142 1.00 90.62 98 SER A N 1
ATOM 806 C CA . SER A 1 98 ? 26.421 -13.103 -30.852 1.00 90.62 98 SER A CA 1
ATOM 807 C C . SER A 1 98 ? 25.091 -12.787 -30.147 1.00 90.62 98 SER A C 1
ATOM 809 O O . SER A 1 98 ? 24.782 -13.394 -29.112 1.00 90.62 98 SER A O 1
ATOM 811 N N . THR A 1 99 ? 24.278 -11.886 -30.711 1.00 92.06 99 THR A N 1
ATOM 812 C CA . THR A 1 99 ? 22.923 -11.569 -30.229 1.00 92.06 99 THR A CA 1
ATOM 813 C C . THR A 1 99 ? 21.829 -12.211 -31.093 1.00 92.06 99 THR A C 1
ATOM 815 O O . THR A 1 99 ? 22.071 -12.696 -32.195 1.00 92.06 99 THR A O 1
ATOM 818 N N . SER A 1 100 ? 20.612 -12.267 -30.556 1.00 93.19 100 SER A N 1
ATOM 819 C CA . SER A 1 100 ? 19.391 -12.598 -31.304 1.00 93.19 100 SER A CA 1
ATOM 820 C C . SER A 1 100 ? 18.784 -11.316 -31.902 1.00 93.19 100 SER A C 1
ATOM 822 O O . SER A 1 100 ? 19.086 -10.230 -31.402 1.00 93.19 100 SER A O 1
ATOM 824 N N . PRO A 1 101 ? 17.937 -11.400 -32.946 1.00 93.00 101 PRO A N 1
ATOM 825 C CA . PRO A 1 101 ? 17.234 -10.227 -33.467 1.00 93.00 101 PRO A CA 1
ATOM 826 C C . PRO A 1 101 ? 16.270 -9.642 -32.430 1.00 93.00 101 PRO A C 1
ATOM 828 O O . PRO A 1 101 ? 15.781 -10.354 -31.556 1.00 93.00 101 PRO A O 1
ATOM 831 N N . ASP A 1 102 ? 15.934 -8.364 -32.571 1.00 94.88 102 ASP A N 1
ATOM 832 C CA . ASP A 1 102 ? 15.055 -7.646 -31.640 1.00 94.88 102 ASP A CA 1
ATOM 833 C C . ASP A 1 102 ? 13.677 -8.304 -31.468 1.00 94.88 102 ASP A C 1
ATOM 835 O O . ASP A 1 102 ? 13.152 -8.365 -30.354 1.00 94.88 102 ASP A O 1
ATOM 839 N N . SER A 1 103 ? 13.135 -8.887 -32.546 1.00 95.81 103 SER A N 1
ATOM 840 C CA . SER A 1 103 ? 11.872 -9.636 -32.526 1.00 95.81 103 SER A CA 1
ATOM 841 C C . SER A 1 103 ? 11.880 -10.791 -31.527 1.00 95.81 103 SER A C 1
ATOM 843 O O . SER A 1 103 ? 10.872 -11.027 -30.875 1.00 95.81 103 SER A O 1
ATOM 845 N N . TYR A 1 104 ? 13.023 -11.453 -31.324 1.00 95.31 104 TYR A N 1
ATOM 846 C CA . TYR A 1 104 ? 13.136 -12.533 -30.345 1.00 95.31 104 TYR A CA 1
ATOM 847 C C . TYR A 1 104 ? 12.830 -12.046 -28.922 1.00 95.31 104 TYR A C 1
ATOM 849 O O . TYR A 1 104 ? 12.141 -12.726 -28.164 1.00 95.31 104 TYR A O 1
ATOM 857 N N . TYR A 1 105 ? 13.331 -10.866 -28.541 1.00 94.56 105 TYR A N 1
ATOM 858 C CA . TYR A 1 105 ? 13.114 -10.323 -27.198 1.00 94.56 105 TYR A CA 1
ATOM 859 C C . TYR A 1 105 ? 11.689 -9.804 -27.013 1.00 94.56 105 TYR A C 1
ATOM 861 O O . TYR A 1 105 ? 11.123 -9.958 -25.932 1.00 94.56 105 TYR A O 1
ATOM 869 N N . LEU A 1 106 ? 11.104 -9.230 -28.067 1.00 96.62 106 LEU A N 1
ATOM 870 C CA . LEU A 1 106 ? 9.697 -8.837 -28.081 1.00 96.62 106 LEU A CA 1
ATOM 871 C C . LEU A 1 106 ? 8.786 -10.060 -27.910 1.00 96.62 106 LEU A C 1
ATOM 873 O O . LEU A 1 106 ? 7.924 -10.046 -27.034 1.00 96.62 106 LEU A O 1
ATOM 877 N N . ASP A 1 107 ? 9.030 -11.137 -28.660 1.00 96.56 107 ASP A N 1
ATOM 878 C CA . ASP A 1 107 ? 8.264 -12.387 -28.572 1.00 96.56 107 ASP A 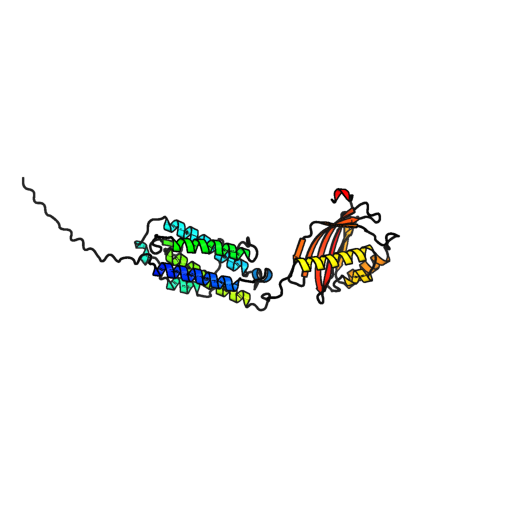CA 1
ATOM 879 C C . ASP A 1 107 ? 8.401 -13.034 -27.186 1.00 96.56 107 ASP A C 1
ATOM 881 O O . ASP A 1 107 ? 7.407 -13.435 -26.574 1.00 96.56 107 ASP A O 1
ATOM 885 N N . TRP A 1 108 ? 9.622 -13.068 -26.639 1.00 93.62 108 TRP A N 1
ATOM 886 C CA . TRP A 1 108 ? 9.877 -13.585 -25.292 1.00 93.62 108 TRP A CA 1
ATOM 887 C C . TRP A 1 108 ? 9.167 -12.773 -24.193 1.00 93.62 108 TRP A C 1
ATOM 889 O O . TRP A 1 108 ? 8.716 -13.323 -23.192 1.00 93.62 108 TRP A O 1
ATOM 899 N N . MET A 1 109 ? 9.020 -11.460 -24.361 1.00 94.75 109 MET A N 1
ATOM 900 C CA . MET A 1 109 ? 8.266 -10.631 -23.413 1.00 94.75 109 MET A CA 1
ATOM 901 C C . MET A 1 109 ? 6.749 -10.698 -23.638 1.00 94.75 109 MET A C 1
ATOM 903 O O . MET A 1 109 ? 5.969 -10.458 -22.709 1.00 94.75 109 MET A O 1
ATOM 907 N N . ALA A 1 110 ? 6.313 -11.027 -24.854 1.00 94.06 110 ALA A N 1
ATOM 908 C CA . ALA A 1 110 ? 4.909 -11.168 -25.215 1.00 94.06 110 ALA A CA 1
ATOM 909 C C . ALA A 1 110 ? 4.286 -12.472 -24.694 1.00 94.06 110 ALA A C 1
ATOM 911 O O . ALA A 1 110 ? 3.099 -12.473 -24.363 1.00 94.06 110 ALA A O 1
ATOM 912 N N . GLU A 1 111 ? 5.059 -13.554 -24.566 1.00 93.62 111 GLU A N 1
ATOM 913 C CA . GLU A 1 111 ? 4.537 -14.822 -24.049 1.00 93.62 111 GLU A CA 1
ATOM 914 C C . GLU A 1 111 ? 3.998 -14.732 -22.606 1.00 93.62 111 GLU A C 1
ATOM 916 O O . GLU A 1 111 ? 4.331 -13.832 -21.830 1.00 93.62 111 GLU A O 1
ATOM 921 N N . GLU A 1 112 ? 3.149 -15.692 -22.233 1.00 88.56 112 GLU A N 1
ATOM 922 C CA . GLU A 1 112 ? 2.410 -15.696 -20.960 1.00 88.56 112 GLU A CA 1
ATOM 923 C C . GLU A 1 112 ? 2.874 -16.786 -19.982 1.00 88.56 112 GLU A C 1
ATOM 925 O O . GLU A 1 112 ? 2.256 -16.987 -18.934 1.00 88.56 112 GLU A O 1
ATOM 930 N N . GLN A 1 113 ? 3.974 -17.484 -20.288 1.00 89.38 113 GLN A N 1
ATOM 931 C CA . GLN A 1 113 ? 4.503 -18.521 -19.405 1.00 89.38 113 GLN A CA 1
ATOM 932 C C . GLN A 1 113 ? 4.915 -17.935 -18.045 1.00 89.38 113 GLN A C 1
ATOM 934 O O . GLN A 1 113 ? 5.487 -16.841 -17.999 1.00 89.38 113 GLN A O 1
ATOM 939 N N . PRO A 1 114 ? 4.643 -18.620 -16.917 1.00 83.38 114 PRO A N 1
ATOM 940 C CA . PRO A 1 114 ? 5.056 -18.145 -15.603 1.00 83.38 114 PRO A CA 1
ATOM 941 C C . PRO A 1 114 ? 6.579 -18.014 -15.499 1.00 83.38 114 PRO A C 1
ATOM 943 O O . PRO A 1 114 ? 7.317 -18.939 -15.828 1.00 83.38 114 PRO A O 1
ATOM 946 N N . HIS A 1 115 ? 7.044 -16.884 -14.968 1.00 84.62 115 HIS A N 1
ATOM 947 C CA . HIS A 1 115 ? 8.455 -16.648 -14.678 1.00 84.62 115 HIS A CA 1
ATOM 948 C C . HIS A 1 115 ? 8.644 -16.335 -13.202 1.00 84.62 115 HIS A C 1
ATOM 950 O O . HIS A 1 115 ? 7.861 -15.593 -12.607 1.00 84.62 115 HIS A O 1
ATOM 956 N N . THR A 1 116 ? 9.717 -16.871 -12.630 1.00 88.81 116 THR A N 1
ATOM 957 C CA . THR A 1 116 ? 10.152 -16.520 -11.280 1.00 88.81 116 THR A CA 1
ATOM 958 C C . THR A 1 116 ? 11.169 -15.398 -11.380 1.00 88.81 116 THR A C 1
ATOM 960 O O . THR A 1 116 ? 12.205 -15.549 -12.031 1.00 88.81 116 THR A O 1
ATOM 963 N N . ALA A 1 117 ? 10.889 -14.271 -10.730 1.00 89.81 117 ALA A N 1
ATOM 964 C CA . ALA A 1 117 ? 11.857 -13.191 -10.647 1.00 89.81 117 ALA A CA 1
ATOM 965 C C . ALA A 1 117 ? 13.112 -13.639 -9.878 1.00 89.81 117 ALA A C 1
ATOM 967 O O . ALA A 1 117 ? 13.000 -14.337 -8.865 1.00 89.81 117 ALA A O 1
ATOM 968 N N . PRO A 1 118 ? 14.317 -13.242 -10.321 1.00 91.31 118 PRO A N 1
ATOM 969 C CA . PRO A 1 118 ? 15.528 -13.506 -9.558 1.00 91.31 118 PRO A CA 1
ATOM 970 C C . PRO A 1 118 ? 15.465 -12.768 -8.219 1.00 91.31 118 PRO A C 1
ATOM 972 O O . PRO A 1 118 ? 14.879 -11.691 -8.136 1.00 91.31 118 PRO A O 1
ATOM 975 N N . GLY A 1 119 ? 16.133 -13.294 -7.186 1.00 90.75 119 GLY A N 1
ATOM 976 C CA . GLY A 1 119 ? 16.081 -12.713 -5.836 1.00 90.75 119 GLY A CA 1
ATOM 977 C C . GLY A 1 119 ? 16.411 -11.213 -5.782 1.00 90.75 119 GLY A C 1
ATOM 978 O O . GLY A 1 119 ? 15.783 -10.483 -5.029 1.00 90.75 119 GLY A O 1
ATOM 979 N N . SER A 1 120 ? 17.307 -10.716 -6.648 1.00 90.06 120 SER A N 1
ATOM 980 C CA . SER A 1 120 ? 17.652 -9.283 -6.722 1.00 90.06 120 SER A CA 1
ATOM 981 C C . SER A 1 120 ? 16.539 -8.377 -7.266 1.00 90.06 120 SER A C 1
ATOM 983 O O . SER A 1 120 ? 16.724 -7.169 -7.325 1.00 90.06 120 SER A O 1
ATOM 985 N N . ALA A 1 121 ? 15.463 -8.961 -7.788 1.00 93.19 121 ALA A N 1
ATOM 986 C CA . ALA A 1 121 ? 14.337 -8.267 -8.401 1.00 93.19 121 ALA A CA 1
ATOM 987 C C . ALA A 1 121 ? 12.998 -8.690 -7.781 1.00 93.19 121 ALA A C 1
ATOM 989 O O . ALA A 1 121 ? 11.946 -8.384 -8.334 1.00 93.19 121 ALA A O 1
ATOM 990 N N . VAL A 1 122 ? 13.017 -9.398 -6.651 1.00 93.88 122 VAL A N 1
ATOM 991 C CA . VAL A 1 122 ? 11.802 -9.622 -5.867 1.00 93.88 122 VAL A CA 1
ATOM 992 C C . VAL A 1 122 ? 11.477 -8.316 -5.128 1.00 93.88 122 VAL A C 1
ATOM 994 O O . VAL A 1 122 ? 12.373 -7.777 -4.477 1.00 93.88 122 VAL A O 1
ATOM 997 N N . PRO A 1 123 ? 10.240 -7.796 -5.233 1.00 93.06 123 PRO A N 1
ATOM 998 C CA . PRO A 1 123 ? 9.794 -6.616 -4.493 1.00 93.06 123 PRO A CA 1
ATOM 999 C C . PRO A 1 123 ? 10.037 -6.766 -2.991 1.00 93.06 123 PRO A C 1
ATOM 1001 O O . PRO A 1 123 ? 9.725 -7.810 -2.415 1.00 93.06 123 PRO A O 1
ATOM 1004 N N . LEU A 1 124 ? 10.604 -5.734 -2.369 1.00 89.44 124 LEU A N 1
ATOM 1005 C CA . LEU A 1 124 ? 10.900 -5.705 -0.937 1.00 89.44 124 LEU A CA 1
ATOM 1006 C C . LEU A 1 124 ? 9.814 -4.971 -0.139 1.00 89.44 124 LEU A C 1
ATOM 1008 O O . LEU A 1 124 ? 9.873 -4.965 1.089 1.00 89.44 124 LEU A O 1
ATOM 1012 N N . GLU A 1 125 ? 8.842 -4.357 -0.824 1.00 86.50 125 GLU A N 1
ATOM 1013 C CA . GLU A 1 125 ? 7.734 -3.593 -0.244 1.00 86.50 125 GLU A CA 1
ATOM 1014 C C . GLU A 1 125 ? 8.225 -2.413 0.613 1.00 86.50 125 GLU A C 1
ATOM 1016 O O . GLU A 1 125 ? 7.609 -2.031 1.608 1.00 86.50 125 GLU A O 1
ATOM 1021 N N . LEU A 1 126 ? 9.361 -1.819 0.222 1.00 80.00 126 LEU A N 1
ATOM 1022 C CA . LEU A 1 126 ? 9.944 -0.672 0.929 1.00 80.00 126 LEU A CA 1
ATOM 1023 C C . LEU A 1 126 ? 9.148 0.620 0.697 1.00 80.00 126 LEU A C 1
ATOM 1025 O O . LEU A 1 126 ? 9.140 1.498 1.561 1.00 80.00 126 LEU A O 1
ATOM 1029 N N . MET A 1 127 ? 8.486 0.736 -0.458 1.00 85.69 127 MET A N 1
ATOM 1030 C CA . MET A 1 127 ? 7.656 1.884 -0.828 1.00 85.69 127 MET A CA 1
ATOM 1031 C C . MET A 1 127 ? 6.179 1.580 -0.550 1.00 85.69 127 MET A C 1
ATOM 1033 O O . MET A 1 127 ? 5.696 0.482 -0.834 1.00 85.69 127 MET A O 1
ATOM 1037 N N . LYS A 1 128 ? 5.439 2.561 -0.026 1.00 81.00 128 LYS A N 1
ATOM 1038 C CA . LYS A 1 128 ? 4.015 2.404 0.309 1.00 81.00 128 LYS A CA 1
AT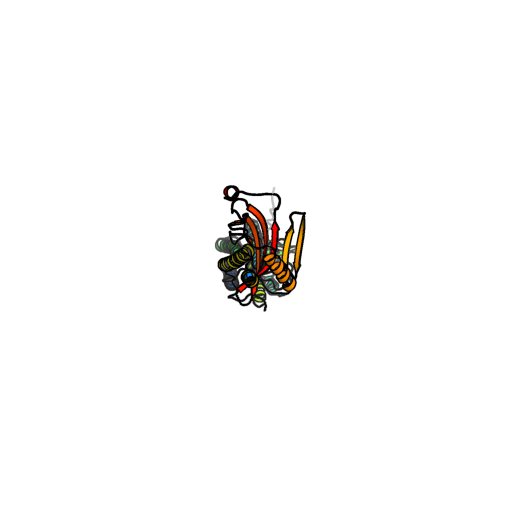OM 1039 C C . LYS A 1 128 ? 3.131 2.793 -0.869 1.00 81.00 128 LYS A C 1
ATOM 1041 O O . LYS A 1 128 ? 3.331 3.866 -1.431 1.00 81.00 128 LYS A O 1
ATOM 1046 N N . GLY A 1 129 ? 2.158 1.945 -1.212 1.00 80.19 129 GLY A N 1
ATOM 1047 C CA . GLY A 1 129 ? 1.117 2.236 -2.200 1.00 80.19 129 GLY A CA 1
ATOM 1048 C C . GLY A 1 129 ? 1.632 2.988 -3.430 1.00 80.19 129 GLY A C 1
ATOM 1049 O O . GLY A 1 129 ? 2.496 2.496 -4.165 1.00 80.19 129 GLY A O 1
ATOM 1050 N N . LYS A 1 130 ? 1.144 4.220 -3.600 1.00 87.69 130 LYS A N 1
ATOM 1051 C CA . LYS A 1 130 ? 1.479 5.112 -4.722 1.00 87.69 130 LYS A CA 1
ATOM 1052 C C . LYS A 1 130 ? 2.952 5.526 -4.829 1.00 87.69 130 LYS A C 1
ATOM 1054 O O . LYS A 1 130 ? 3.379 5.909 -5.914 1.00 87.69 130 LYS A O 1
ATOM 1059 N N . ASP A 1 131 ? 3.750 5.446 -3.765 1.00 92.12 131 ASP A N 1
ATOM 1060 C CA . ASP A 1 131 ? 5.166 5.848 -3.808 1.00 92.12 131 ASP A CA 1
ATOM 1061 C C . ASP A 1 131 ? 5.989 4.934 -4.735 1.00 92.12 131 ASP A C 1
ATOM 1063 O O . ASP A 1 131 ? 7.011 5.349 -5.285 1.00 92.12 131 ASP A O 1
ATOM 1067 N N . ASN A 1 132 ? 5.498 3.714 -4.997 1.00 96.25 132 ASN A N 1
ATOM 1068 C CA . ASN A 1 132 ? 6.052 2.819 -6.015 1.00 96.25 132 ASN A CA 1
ATOM 1069 C C . ASN A 1 132 ? 6.053 3.464 -7.409 1.00 96.25 132 ASN A C 1
ATOM 1071 O O . ASN A 1 132 ? 7.011 3.301 -8.165 1.00 96.25 132 ASN A O 1
ATOM 1075 N N . TRP A 1 133 ? 5.016 4.241 -7.738 1.00 96.94 133 TRP A N 1
ATOM 1076 C CA . TRP A 1 133 ? 4.934 4.953 -9.012 1.00 96.94 133 TRP A CA 1
ATOM 1077 C C . TRP A 1 133 ? 6.020 6.024 -9.139 1.00 96.94 133 TRP A C 1
ATOM 1079 O O . TRP A 1 133 ? 6.706 6.088 -10.158 1.00 96.94 133 TRP A O 1
ATOM 1089 N N . ALA A 1 134 ? 6.245 6.812 -8.084 1.00 95.62 134 ALA A N 1
ATOM 1090 C CA . ALA A 1 134 ? 7.312 7.811 -8.063 1.00 95.62 134 ALA A CA 1
ATOM 1091 C C . ALA A 1 134 ? 8.703 7.164 -8.192 1.00 95.62 134 ALA A C 1
ATOM 1093 O O . ALA A 1 134 ? 9.563 7.673 -8.913 1.00 95.62 134 ALA A O 1
ATOM 1094 N N . TYR A 1 135 ? 8.915 6.016 -7.540 1.00 96.25 135 TYR A N 1
ATOM 1095 C CA . TYR A 1 135 ? 10.152 5.244 -7.666 1.00 96.25 135 TYR A CA 1
ATOM 1096 C C . TYR A 1 135 ? 10.397 4.766 -9.105 1.00 96.25 135 TYR A C 1
ATOM 1098 O O . TYR A 1 135 ? 11.500 4.942 -9.631 1.00 96.25 135 TYR A O 1
ATOM 1106 N N . PHE A 1 136 ? 9.370 4.218 -9.760 1.00 98.19 136 PHE A N 1
ATOM 1107 C CA . PHE A 1 136 ? 9.434 3.828 -11.168 1.00 98.19 136 PHE A CA 1
ATOM 1108 C C . PHE A 1 136 ? 9.738 5.027 -12.082 1.00 98.19 136 PHE A C 1
ATOM 1110 O O . PHE A 1 136 ? 10.685 4.968 -12.871 1.00 98.19 136 PHE A O 1
ATOM 1117 N N . LEU A 1 137 ? 9.001 6.135 -11.935 1.00 98.06 137 LEU A N 1
ATOM 1118 C CA . LEU A 1 137 ? 9.183 7.343 -12.748 1.00 98.06 137 LEU A CA 1
ATOM 1119 C C . LEU A 1 137 ? 10.595 7.922 -12.628 1.00 98.06 137 LEU A C 1
ATOM 1121 O O . LEU A 1 137 ? 11.219 8.232 -13.640 1.00 98.06 137 LEU A O 1
ATOM 1125 N N . ALA A 1 138 ? 11.153 7.975 -11.418 1.00 96.94 138 ALA A N 1
ATOM 1126 C CA . ALA A 1 138 ? 12.514 8.463 -11.206 1.00 96.94 138 ALA A CA 1
ATOM 1127 C C . ALA A 1 138 ? 13.585 7.608 -11.915 1.00 96.94 138 ALA A C 1
ATOM 1129 O O . ALA A 1 138 ? 14.677 8.100 -12.219 1.00 96.94 138 ALA A O 1
ATOM 1130 N N . GLY A 1 139 ? 13.317 6.318 -12.144 1.00 97.62 139 GLY A N 1
ATOM 1131 C CA . GLY A 1 139 ? 14.142 5.453 -12.988 1.00 97.62 139 GLY A CA 1
ATOM 1132 C C . GLY A 1 139 ? 13.917 5.721 -14.479 1.00 97.62 139 GLY A C 1
ATOM 1133 O O . GLY A 1 139 ? 14.881 5.936 -15.219 1.00 97.62 139 GLY A O 1
ATOM 1134 N N . ARG A 1 140 ? 12.647 5.790 -14.891 1.00 98.56 140 ARG A N 1
ATOM 1135 C CA . ARG A 1 140 ? 12.218 6.052 -16.271 1.00 98.56 140 ARG A CA 1
ATOM 1136 C C . ARG A 1 140 ? 12.787 7.356 -16.826 1.00 98.56 140 ARG A C 1
ATOM 1138 O O . ARG A 1 140 ? 13.341 7.353 -17.921 1.00 98.56 140 ARG A O 1
ATOM 1145 N N . GLU A 1 141 ? 12.722 8.444 -16.063 1.00 98.38 141 GLU A N 1
ATOM 1146 C CA . GLU A 1 141 ? 13.252 9.756 -16.456 1.00 98.38 141 GLU A CA 1
ATOM 1147 C C . GLU A 1 141 ? 14.754 9.709 -16.756 1.00 98.38 141 GLU A C 1
ATOM 1149 O O . GLU A 1 141 ? 15.215 10.302 -17.729 1.00 98.38 141 GLU A O 1
ATOM 1154 N N . ARG A 1 142 ? 15.535 8.954 -15.972 1.00 97.75 142 ARG A N 1
ATOM 1155 C CA . ARG A 1 142 ? 16.980 8.797 -16.215 1.00 97.75 142 ARG A CA 1
ATOM 1156 C C . ARG A 1 142 ? 17.254 8.015 -17.489 1.00 97.75 142 ARG A C 1
ATOM 1158 O O . ARG A 1 142 ? 18.158 8.367 -18.241 1.00 97.75 142 ARG A O 1
ATOM 1165 N N . ASN A 1 143 ? 16.476 6.962 -17.725 1.00 98.38 143 ASN A N 1
ATOM 1166 C CA . ASN A 1 143 ? 16.581 6.149 -18.929 1.00 98.38 143 ASN A CA 1
ATOM 1167 C C . ASN A 1 143 ? 16.233 6.953 -20.188 1.00 98.38 143 ASN A C 1
ATOM 1169 O O . ASN A 1 143 ? 17.004 6.917 -21.145 1.00 98.38 143 ASN A O 1
ATOM 1173 N N . VAL A 1 144 ? 15.142 7.724 -20.156 1.00 98.56 144 VAL A N 1
ATOM 1174 C CA . VAL A 1 144 ? 14.768 8.659 -21.230 1.00 98.56 144 VAL A CA 1
ATOM 1175 C C . VAL A 1 144 ? 15.875 9.685 -21.443 1.00 98.56 144 VAL A C 1
ATOM 1177 O O . VAL A 1 144 ? 16.356 9.834 -22.563 1.00 98.56 144 VAL A O 1
ATOM 1180 N N . LYS A 1 145 ? 16.369 10.313 -20.369 1.00 98.25 145 LYS A N 1
ATOM 1181 C CA . LYS A 1 145 ? 17.421 11.325 -20.476 1.00 98.25 145 LYS A CA 1
ATOM 1182 C C . LYS A 1 145 ? 18.698 10.784 -21.116 1.00 98.25 145 LYS A C 1
ATOM 1184 O O . LYS A 1 145 ? 19.293 11.461 -21.948 1.00 98.25 145 LYS A O 1
ATOM 1189 N N . MET A 1 146 ? 19.103 9.566 -20.755 1.00 97.19 146 MET A N 1
ATOM 1190 C CA . MET A 1 146 ? 20.257 8.900 -21.358 1.00 97.19 146 MET A CA 1
ATOM 1191 C C . MET A 1 146 ? 20.060 8.698 -22.866 1.00 97.19 146 MET A C 1
ATOM 1193 O O . MET A 1 146 ? 20.968 9.007 -23.634 1.00 97.19 146 MET A O 1
ATOM 1197 N N . ILE A 1 147 ? 18.880 8.243 -23.301 1.00 97.81 147 ILE A N 1
ATOM 1198 C CA . ILE A 1 147 ? 18.570 8.092 -24.730 1.00 97.81 147 ILE A CA 1
ATOM 1199 C C . ILE A 1 147 ? 18.552 9.445 -25.440 1.00 97.81 147 ILE A C 1
ATOM 1201 O O . ILE A 1 147 ? 19.006 9.515 -26.570 1.00 97.81 147 ILE A O 1
ATOM 1205 N N . GLU A 1 148 ? 18.067 10.522 -24.822 1.00 97.19 148 GLU A N 1
ATOM 1206 C CA . GLU A 1 148 ? 18.018 11.853 -25.447 1.00 97.19 148 GLU A CA 1
ATOM 1207 C C . GLU A 1 148 ? 19.406 12.462 -25.670 1.00 97.19 148 GLU A C 1
ATOM 1209 O O . GLU A 1 148 ? 19.636 13.110 -26.686 1.00 97.19 148 GLU A O 1
ATOM 1214 N N . THR A 1 149 ? 20.335 12.282 -24.728 1.00 95.25 149 THR A N 1
ATOM 1215 C CA . THR A 1 149 ? 21.605 13.028 -24.734 1.00 95.25 149 THR A CA 1
ATOM 1216 C C . THR A 1 149 ? 22.805 12.231 -25.220 1.00 95.25 149 THR A C 1
ATOM 1218 O O . THR A 1 149 ? 23.880 12.797 -25.381 1.00 95.25 149 THR A O 1
ATOM 1221 N N . THR A 1 150 ? 22.668 10.917 -25.393 1.00 94.06 150 THR A N 1
ATOM 1222 C CA . THR A 1 150 ? 23.793 10.056 -25.772 1.00 94.06 150 THR A CA 1
ATOM 1223 C C . THR A 1 150 ? 24.267 10.301 -27.208 1.00 94.06 150 THR A C 1
ATOM 1225 O O . THR A 1 150 ? 23.458 10.465 -28.128 1.00 94.06 150 THR A O 1
ATOM 1228 N N . GLU A 1 151 ? 25.584 10.237 -27.393 1.00 91.69 151 GLU A N 1
ATOM 1229 C CA . GLU A 1 151 ? 26.265 10.075 -28.687 1.00 91.69 151 GLU A CA 1
ATOM 1230 C C . GLU A 1 151 ? 26.848 8.656 -28.851 1.00 91.69 151 GLU A C 1
ATOM 1232 O O . GLU A 1 151 ? 27.373 8.311 -29.905 1.00 91.69 151 GLU A O 1
ATOM 1237 N N . VAL A 1 152 ? 26.757 7.826 -27.805 1.00 93.19 152 VAL A N 1
ATOM 1238 C CA . VAL A 1 152 ? 27.264 6.449 -27.791 1.00 93.19 152 VAL A CA 1
ATOM 1239 C C . VAL A 1 152 ? 26.410 5.566 -28.694 1.00 93.19 152 VAL A C 1
ATOM 1241 O O . VAL A 1 152 ? 25.180 5.586 -28.602 1.00 93.19 152 VAL A O 1
ATOM 1244 N N . ASP A 1 153 ? 27.064 4.734 -29.506 1.00 94.44 153 ASP A N 1
ATOM 1245 C CA . ASP A 1 153 ? 26.377 3.770 -30.356 1.00 94.44 153 ASP A CA 1
ATOM 1246 C C . ASP A 1 153 ? 25.827 2.590 -29.547 1.00 94.44 153 ASP A C 1
ATOM 1248 O O . ASP A 1 153 ? 26.510 1.596 -29.310 1.00 94.44 153 ASP A O 1
ATOM 1252 N N . PHE A 1 154 ? 24.560 2.661 -29.145 1.00 95.19 154 PHE A N 1
ATOM 1253 C CA . PHE A 1 154 ? 23.913 1.608 -28.359 1.00 95.19 154 PHE A CA 1
ATOM 1254 C C . PHE A 1 154 ? 23.883 0.223 -29.027 1.00 95.19 154 PHE A C 1
ATOM 1256 O O . PHE A 1 154 ? 23.688 -0.776 -28.327 1.00 95.19 154 PHE A O 1
ATOM 1263 N N . GLY A 1 155 ? 24.086 0.137 -30.344 1.00 93.94 155 GLY A N 1
ATOM 1264 C CA . GLY A 1 155 ? 24.205 -1.126 -31.069 1.00 93.94 155 GLY A CA 1
ATOM 1265 C C . GLY A 1 155 ? 25.585 -1.782 -30.959 1.00 93.94 155 GLY A C 1
ATOM 1266 O O . GLY A 1 155 ? 25.712 -2.965 -31.274 1.00 93.94 155 GLY A O 1
ATOM 1267 N N . ALA A 1 156 ? 26.605 -1.055 -30.492 1.00 94.75 156 ALA A N 1
ATOM 1268 C CA . ALA A 1 156 ? 28.002 -1.489 -30.515 1.00 94.75 156 ALA A CA 1
ATOM 1269 C C . ALA A 1 156 ? 28.565 -1.939 -29.151 1.00 94.75 156 ALA A C 1
ATOM 1271 O O . ALA A 1 156 ? 29.687 -2.436 -29.102 1.00 94.75 156 ALA A O 1
ATOM 1272 N N . HIS A 1 157 ? 27.816 -1.804 -28.050 1.00 95.19 157 HIS A N 1
ATOM 1273 C CA . HIS A 1 157 ? 28.263 -2.205 -26.704 1.00 95.19 157 HIS A CA 1
ATOM 1274 C C . HIS A 1 157 ? 27.434 -3.369 -26.171 1.00 95.19 157 HIS A C 1
ATOM 1276 O O . HIS A 1 157 ? 26.207 -3.266 -26.110 1.00 95.19 157 HIS A O 1
ATOM 1282 N N . TYR A 1 158 ? 28.097 -4.448 -25.746 1.00 94.88 158 TYR A N 1
ATOM 1283 C CA . TYR A 1 158 ? 27.466 -5.736 -25.457 1.00 94.88 158 TYR A CA 1
ATOM 1284 C C . TYR A 1 158 ? 27.711 -6.213 -24.024 1.00 94.88 158 TYR A C 1
ATOM 1286 O O . TYR A 1 158 ? 28.798 -6.085 -23.473 1.00 94.88 158 TYR A O 1
ATOM 1294 N N . THR A 1 159 ? 26.710 -6.861 -23.432 1.00 93.31 159 THR A N 1
ATOM 1295 C CA . THR A 1 159 ? 26.807 -7.502 -22.113 1.00 93.31 159 THR A CA 1
ATOM 1296 C C . THR A 1 159 ? 26.683 -9.018 -22.196 1.00 93.31 159 THR A C 1
ATOM 1298 O O . THR A 1 159 ? 25.995 -9.570 -23.060 1.00 93.31 159 THR A O 1
ATOM 1301 N N . TYR A 1 160 ? 27.376 -9.705 -21.289 1.00 88.75 160 TYR A N 1
ATOM 1302 C CA . TYR A 1 160 ? 27.416 -11.160 -21.196 1.00 88.75 160 TYR A CA 1
ATOM 1303 C C . TYR A 1 160 ? 26.137 -11.706 -20.544 1.00 88.75 160 TYR A C 1
ATOM 1305 O O . TYR A 1 160 ? 25.631 -11.160 -19.558 1.00 88.75 160 TYR A O 1
ATOM 1313 N N . ARG A 1 161 ? 25.626 -12.825 -21.069 1.00 89.94 161 ARG A N 1
ATOM 1314 C CA . ARG A 1 161 ? 24.530 -13.602 -20.469 1.00 89.94 161 ARG A CA 1
ATOM 1315 C C . ARG A 1 161 ? 24.972 -15.035 -20.196 1.00 89.94 161 ARG A C 1
ATOM 1317 O O . ARG A 1 161 ? 25.872 -15.559 -20.849 1.00 89.94 161 ARG A O 1
ATOM 1324 N N . SER A 1 162 ? 24.333 -15.682 -19.222 1.00 82.81 162 SER A N 1
ATOM 1325 C CA . SER A 1 162 ? 24.700 -17.029 -18.750 1.00 82.81 162 SER A CA 1
ATOM 1326 C C . SER A 1 162 ? 24.543 -18.127 -19.807 1.00 82.81 162 SER A C 1
ATOM 1328 O O . SER A 1 162 ? 25.191 -19.162 -19.714 1.00 82.81 162 SER A O 1
ATOM 1330 N N . ASN A 1 163 ? 23.718 -17.898 -20.828 1.00 83.00 163 ASN A N 1
ATOM 1331 C CA . ASN A 1 163 ? 23.501 -18.805 -21.957 1.00 83.00 163 ASN A CA 1
ATOM 1332 C C . ASN A 1 163 ? 24.497 -18.595 -23.117 1.00 83.00 163 ASN A C 1
ATOM 1334 O O . ASN A 1 163 ? 24.288 -19.127 -24.205 1.00 83.00 163 ASN A O 1
ATOM 1338 N N . GLY A 1 164 ? 25.542 -17.783 -22.923 1.00 84.50 164 GLY A N 1
ATOM 1339 C CA . GLY A 1 164 ? 26.553 -17.484 -23.940 1.00 84.50 164 GLY A CA 1
ATOM 1340 C C . GLY A 1 164 ? 26.116 -16.479 -25.013 1.00 84.50 164 GLY A C 1
ATOM 1341 O O . GLY A 1 164 ? 26.950 -16.066 -25.817 1.00 84.50 164 GLY A O 1
ATOM 1342 N N . LYS A 1 165 ? 24.847 -16.045 -25.023 1.00 89.94 165 LYS A N 1
ATOM 1343 C CA . LYS A 1 165 ? 24.366 -14.955 -25.886 1.00 89.94 165 LYS A CA 1
ATOM 1344 C C . LYS A 1 165 ? 24.747 -13.593 -25.317 1.00 89.94 165 LYS A C 1
ATOM 1346 O O . LYS A 1 165 ? 25.026 -13.461 -24.123 1.00 89.94 165 LYS A O 1
ATOM 1351 N N . ARG A 1 166 ? 24.735 -12.574 -26.174 1.00 93.06 166 ARG A N 1
ATOM 1352 C CA . ARG A 1 166 ? 24.959 -11.174 -25.795 1.00 93.06 166 ARG A CA 1
ATOM 1353 C C . ARG A 1 166 ? 23.732 -10.336 -26.055 1.00 93.06 166 ARG A C 1
ATOM 1355 O O . ARG A 1 166 ? 22.996 -10.631 -26.987 1.00 93.06 166 ARG A O 1
ATOM 1362 N N . TRP A 1 167 ? 23.546 -9.292 -25.258 1.00 94.69 167 TRP A N 1
ATOM 1363 C CA . TRP A 1 167 ? 22.589 -8.220 -25.543 1.00 94.69 167 TRP A CA 1
ATOM 1364 C C . TRP A 1 167 ? 23.368 -6.927 -25.718 1.00 94.69 167 TRP A C 1
ATOM 1366 O O . TRP A 1 167 ? 24.310 -6.698 -24.959 1.00 94.69 167 TRP A O 1
ATOM 1376 N N . ASN A 1 168 ? 22.990 -6.096 -26.684 1.00 95.38 168 ASN A N 1
ATOM 1377 C CA . ASN A 1 168 ? 23.525 -4.739 -26.766 1.00 95.38 168 ASN A CA 1
ATOM 1378 C C . ASN A 1 168 ? 22.680 -3.745 -25.944 1.00 95.38 168 ASN A C 1
ATOM 1380 O O . ASN A 1 168 ? 21.620 -4.096 -25.411 1.00 95.38 168 ASN A O 1
ATOM 1384 N N . ILE A 1 169 ? 23.148 -2.501 -25.808 1.00 96.75 169 ILE A N 1
ATOM 1385 C CA . ILE A 1 169 ? 22.425 -1.459 -25.060 1.00 96.75 169 ILE A CA 1
ATOM 1386 C C . ILE A 1 169 ? 21.044 -1.180 -25.678 1.00 96.75 169 ILE A C 1
ATOM 1388 O O . ILE A 1 169 ? 20.076 -1.009 -24.935 1.00 96.75 169 ILE A O 1
ATOM 1392 N N . HIS A 1 170 ? 20.922 -1.186 -27.009 1.00 96.56 170 HIS A N 1
ATOM 1393 C CA . HIS A 1 170 ? 19.635 -1.001 -27.694 1.00 96.56 170 HIS A CA 1
ATOM 1394 C C . HIS A 1 170 ? 18.613 -2.068 -27.261 1.00 96.56 170 HIS A C 1
ATOM 1396 O O . HIS A 1 170 ? 17.502 -1.760 -26.827 1.00 96.56 170 HIS A O 1
ATOM 1402 N N . GLN A 1 171 ? 19.035 -3.329 -27.257 1.00 96.56 171 GLN A N 1
ATOM 1403 C CA . GLN A 1 171 ? 18.223 -4.473 -26.852 1.00 96.56 171 GLN A CA 1
ATOM 1404 C C . GLN A 1 171 ? 17.882 -4.462 -25.364 1.00 96.56 171 GLN A C 1
ATOM 1406 O O . GLN A 1 171 ? 16.786 -4.869 -24.986 1.00 96.56 171 GLN A O 1
ATOM 1411 N N . LEU A 1 172 ? 18.763 -3.941 -24.506 1.00 97.12 172 LEU A N 1
ATOM 1412 C CA . LEU A 1 172 ? 18.442 -3.721 -23.094 1.00 97.12 172 LEU A CA 1
ATOM 1413 C C . LEU A 1 172 ? 17.263 -2.758 -22.902 1.00 97.12 172 LEU A C 1
ATOM 1415 O O . LEU A 1 172 ? 16.496 -2.922 -21.952 1.00 97.12 172 LEU A O 1
ATOM 1419 N N . TYR A 1 173 ? 17.103 -1.755 -23.768 1.00 98.31 173 TYR A N 1
ATOM 1420 C CA . TYR A 1 173 ? 15.922 -0.888 -23.751 1.00 98.31 173 TYR A CA 1
ATOM 1421 C C . TYR A 1 173 ? 14.685 -1.562 -24.342 1.00 98.31 173 TYR A C 1
ATOM 1423 O O . TYR A 1 173 ? 13.605 -1.402 -23.775 1.00 98.31 173 TYR A O 1
ATOM 1431 N N . ILE A 1 174 ? 14.841 -2.361 -25.405 1.00 98.38 174 ILE A N 1
ATOM 1432 C CA . ILE A 1 174 ? 13.744 -3.183 -25.943 1.00 98.38 174 ILE A CA 1
ATOM 1433 C C . ILE A 1 174 ? 13.166 -4.088 -24.864 1.00 98.38 174 ILE A C 1
ATOM 1435 O O . ILE A 1 174 ? 11.965 -4.075 -24.606 1.00 98.38 174 ILE A O 1
ATOM 1439 N N . ILE A 1 175 ? 14.038 -4.819 -24.175 1.00 97.06 175 ILE A N 1
ATOM 1440 C CA . ILE A 1 175 ? 13.650 -5.686 -23.067 1.00 97.06 175 ILE A CA 1
ATOM 1441 C C . ILE A 1 175 ? 12.977 -4.867 -21.963 1.00 97.06 175 ILE A C 1
ATOM 1443 O O . ILE A 1 175 ? 11.974 -5.313 -21.422 1.00 97.06 175 ILE A O 1
ATOM 1447 N N . LEU A 1 176 ? 13.471 -3.666 -21.643 1.00 98.31 176 LEU A N 1
ATOM 1448 C CA . LEU A 1 176 ? 12.891 -2.826 -20.592 1.00 98.31 176 LEU A CA 1
ATOM 1449 C C . LEU A 1 176 ? 11.436 -2.419 -20.888 1.00 98.31 176 LEU A C 1
ATOM 1451 O O . LEU A 1 176 ? 10.574 -2.608 -20.026 1.00 98.31 176 LEU A O 1
ATOM 1455 N N . PHE A 1 177 ? 11.137 -1.877 -22.076 1.00 98.56 177 PHE A N 1
ATOM 1456 C CA . PHE A 1 177 ? 9.757 -1.482 -22.388 1.00 98.56 177 PHE A CA 1
ATOM 1457 C C . PHE A 1 177 ? 8.855 -2.699 -22.619 1.00 98.56 177 PHE A C 1
ATOM 1459 O O . PHE A 1 177 ? 7.710 -2.700 -22.174 1.00 98.56 177 PHE A O 1
ATOM 1466 N N . ALA A 1 178 ? 9.365 -3.772 -23.228 1.00 98.31 178 ALA A N 1
ATOM 1467 C CA . ALA A 1 178 ? 8.579 -4.981 -23.455 1.00 98.31 178 ALA A CA 1
ATOM 1468 C C . ALA A 1 178 ? 8.267 -5.709 -22.131 1.00 98.31 178 ALA A C 1
ATOM 1470 O O . ALA A 1 178 ? 7.188 -6.277 -21.952 1.00 98.31 178 ALA A O 1
ATOM 1471 N N . HIS A 1 179 ? 9.164 -5.613 -21.146 1.00 97.19 179 HIS A N 1
ATOM 1472 C CA . HIS A 1 179 ? 8.909 -6.055 -19.779 1.00 97.19 179 HIS A CA 1
ATOM 1473 C C . HIS A 1 179 ? 7.802 -5.229 -19.106 1.00 97.19 179 HIS A C 1
ATOM 1475 O O . HIS A 1 179 ? 6.947 -5.789 -18.416 1.00 97.19 179 HIS A O 1
ATOM 1481 N N . CYS A 1 180 ? 7.743 -3.918 -19.366 1.00 98.00 180 CYS A N 1
ATOM 1482 C CA . CYS A 1 180 ? 6.610 -3.093 -18.940 1.00 98.00 180 CYS A CA 1
ATOM 1483 C C . CYS A 1 180 ? 5.301 -3.553 -19.595 1.00 98.00 180 CYS A C 1
ATOM 1485 O O . CYS A 1 180 ? 4.309 -3.705 -18.890 1.00 98.00 180 CYS A O 1
ATOM 1487 N N . ASP A 1 181 ? 5.296 -3.855 -20.898 1.00 98.25 181 ASP A N 1
ATOM 1488 C CA . ASP A 1 181 ? 4.115 -4.387 -21.598 1.00 98.25 181 ASP A CA 1
ATOM 1489 C C . ASP A 1 181 ? 3.618 -5.702 -20.978 1.00 98.25 181 ASP A C 1
ATOM 1491 O O . ASP A 1 181 ? 2.412 -5.914 -20.810 1.00 98.25 181 ASP A O 1
ATOM 1495 N N . ARG A 1 182 ? 4.540 -6.588 -20.587 1.00 97.50 182 ARG A N 1
ATOM 1496 C CA . ARG A 1 182 ? 4.216 -7.823 -19.864 1.00 97.50 182 ARG A CA 1
ATOM 1497 C C . ARG A 1 182 ? 3.536 -7.543 -18.524 1.00 97.50 182 ARG A C 1
ATOM 1499 O O . ARG A 1 182 ? 2.497 -8.131 -18.220 1.00 97.50 182 ARG A O 1
ATOM 1506 N N . HIS A 1 183 ? 4.087 -6.628 -17.734 1.00 97.75 183 HIS A N 1
ATOM 1507 C CA . HIS A 1 183 ? 3.542 -6.299 -16.418 1.00 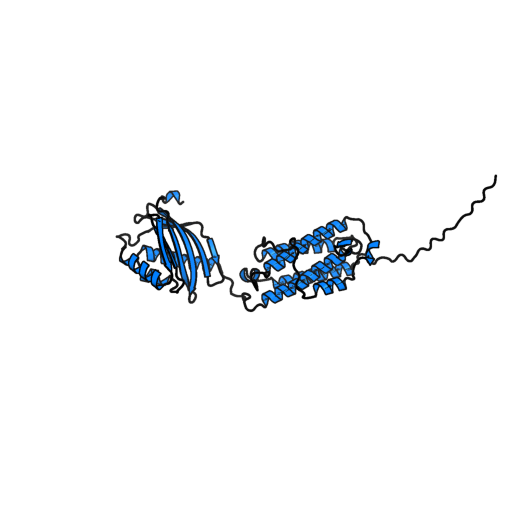97.75 183 HIS A CA 1
ATOM 1508 C C . HIS A 1 183 ? 2.290 -5.414 -16.468 1.00 97.75 183 HIS A C 1
ATOM 1510 O O . HIS A 1 183 ? 1.450 -5.514 -15.576 1.00 97.75 183 HIS A O 1
ATOM 1516 N N . LEU A 1 184 ? 2.070 -4.662 -17.547 1.00 98.25 184 LEU A N 1
ATOM 1517 C CA . LEU A 1 184 ? 0.786 -4.027 -17.849 1.00 98.25 184 LEU A CA 1
ATOM 1518 C C . LEU A 1 184 ? -0.334 -5.067 -17.959 1.00 98.25 184 LEU A C 1
ATOM 1520 O O . LEU A 1 184 ? -1.392 -4.900 -17.351 1.00 98.25 184 LEU A O 1
ATOM 1524 N N . ARG A 1 185 ? -0.097 -6.180 -18.672 1.00 97.25 185 ARG A N 1
ATOM 1525 C CA . ARG A 1 185 ? -1.064 -7.293 -18.742 1.00 97.25 185 ARG A CA 1
ATOM 1526 C C . ARG A 1 185 ? -1.323 -7.900 -17.362 1.00 97.25 185 ARG A C 1
ATOM 1528 O O . ARG A 1 185 ? -2.471 -8.183 -17.028 1.00 97.25 185 ARG A O 1
ATOM 1535 N N . GLN A 1 186 ? -0.285 -8.041 -16.536 1.00 96.44 186 GLN A N 1
ATOM 1536 C CA . GLN A 1 186 ? -0.436 -8.514 -15.158 1.00 96.44 186 GLN A CA 1
ATOM 1537 C C . GLN A 1 186 ? -1.290 -7.565 -14.305 1.00 96.44 186 GLN A C 1
ATOM 1539 O O . GLN A 1 186 ? -2.210 -8.033 -13.641 1.00 96.44 186 GLN A O 1
ATOM 1544 N N . ILE A 1 187 ? -1.028 -6.255 -14.336 1.00 97.62 187 ILE A N 1
ATOM 1545 C CA . ILE A 1 187 ? -1.806 -5.259 -13.580 1.00 97.62 187 ILE A CA 1
ATOM 1546 C C . ILE A 1 187 ? -3.273 -5.287 -14.013 1.00 97.62 187 ILE A C 1
ATOM 1548 O O . ILE A 1 187 ? -4.162 -5.356 -13.167 1.00 97.62 187 ILE A O 1
ATOM 1552 N N . ARG A 1 188 ? -3.539 -5.308 -15.324 1.00 97.44 188 ARG A N 1
ATOM 1553 C CA . ARG A 1 188 ? -4.903 -5.407 -15.865 1.00 97.44 188 ARG A CA 1
ATOM 1554 C C . ARG A 1 188 ? -5.615 -6.676 -15.390 1.00 97.44 188 ARG A C 1
ATOM 1556 O O . ARG A 1 188 ? -6.781 -6.603 -15.009 1.00 97.44 188 ARG A O 1
ATOM 1563 N N . ARG A 1 189 ? -4.914 -7.816 -15.339 1.00 95.94 189 ARG A N 1
ATOM 1564 C CA . ARG A 1 189 ? -5.460 -9.065 -14.784 1.00 95.94 189 ARG A CA 1
ATOM 1565 C C . ARG A 1 189 ? -5.811 -8.919 -13.301 1.00 95.94 189 ARG A C 1
ATOM 1567 O O . ARG A 1 189 ? -6.939 -9.240 -12.937 1.00 95.94 189 ARG A O 1
ATOM 1574 N N . ILE A 1 190 ? -4.905 -8.378 -12.481 1.00 96.44 190 ILE A N 1
ATOM 1575 C CA . ILE A 1 190 ? -5.147 -8.132 -11.046 1.00 96.44 190 ILE A CA 1
ATOM 1576 C C . ILE A 1 190 ? -6.398 -7.260 -10.858 1.00 96.44 190 ILE A C 1
ATOM 1578 O O . ILE A 1 190 ? -7.287 -7.614 -10.090 1.00 96.44 190 ILE A O 1
ATOM 1582 N N . LYS A 1 191 ? -6.502 -6.156 -11.607 1.00 95.06 191 LYS A N 1
ATOM 1583 C CA . LYS A 1 191 ? -7.640 -5.222 -11.551 1.00 95.06 191 LYS A CA 1
ATOM 1584 C C . LYS A 1 191 ? -8.961 -5.836 -12.021 1.00 95.06 191 LYS A C 1
ATOM 1586 O O . LYS A 1 191 ? -10.023 -5.383 -11.610 1.00 95.06 191 LYS A O 1
ATOM 1591 N N . SER A 1 192 ? -8.906 -6.849 -12.886 1.00 95.56 192 SER A N 1
ATOM 1592 C CA . SER A 1 192 ? -10.091 -7.576 -13.356 1.00 95.56 192 SER A CA 1
ATOM 1593 C C . SER A 1 192 ? -10.593 -8.643 -12.376 1.00 95.56 192 SER A C 1
ATOM 1595 O O . SER A 1 192 ? -11.646 -9.236 -12.614 1.00 95.56 192 SER A O 1
ATOM 1597 N N . HIS A 1 193 ? -9.858 -8.907 -11.288 1.00 95.94 193 HIS A N 1
ATOM 1598 C CA . HIS A 1 193 ? -10.245 -9.913 -10.306 1.00 95.94 193 HIS A CA 1
ATOM 1599 C C . HIS A 1 193 ? -11.592 -9.545 -9.645 1.00 95.94 193 HIS A C 1
ATOM 1601 O O . HIS A 1 193 ? -11.775 -8.387 -9.269 1.00 95.94 193 HIS A O 1
ATOM 1607 N N . PRO A 1 194 ? -12.533 -10.493 -9.445 1.00 92.25 194 PRO A N 1
ATOM 1608 C CA . PRO A 1 194 ? -13.858 -10.188 -8.885 1.00 92.25 194 PRO A CA 1
ATOM 1609 C C . PRO A 1 194 ? -13.833 -9.515 -7.505 1.00 92.25 194 PRO A C 1
ATOM 1611 O O . PRO A 1 194 ? -14.715 -8.718 -7.194 1.00 92.25 194 PRO A O 1
ATOM 1614 N N . GLU A 1 195 ? -12.820 -9.838 -6.698 1.00 89.88 195 GLU A N 1
ATOM 1615 C CA . GLU A 1 195 ? -12.595 -9.272 -5.358 1.00 89.88 195 GLU A CA 1
ATOM 1616 C C . GLU A 1 195 ? -11.677 -8.040 -5.351 1.00 89.88 195 GLU A C 1
ATOM 1618 O O . GLU A 1 195 ? -11.380 -7.506 -4.283 1.00 89.88 195 GLU A O 1
ATOM 1623 N N . PHE A 1 196 ? -11.213 -7.577 -6.518 1.00 91.25 196 PHE A N 1
ATOM 1624 C CA . PHE A 1 196 ? -10.454 -6.334 -6.589 1.00 91.25 196 PHE A CA 1
ATOM 1625 C C . PHE A 1 196 ? -11.326 -5.183 -6.050 1.00 91.25 196 PHE A C 1
ATOM 1627 O O . PHE A 1 196 ? -12.472 -5.038 -6.498 1.00 91.25 196 PHE A O 1
ATOM 1634 N N . PRO A 1 197 ? -10.839 -4.362 -5.097 1.00 87.62 197 PRO A N 1
ATOM 1635 C CA . PRO A 1 197 ? -11.667 -3.327 -4.488 1.00 87.62 197 PRO A CA 1
ATOM 1636 C C . PRO A 1 197 ? -12.193 -2.353 -5.549 1.00 87.62 197 PRO A C 1
ATOM 1638 O O . PRO A 1 197 ? -11.437 -1.892 -6.403 1.00 87.62 197 PRO A O 1
ATOM 1641 N N . LYS A 1 198 ? -13.491 -2.033 -5.515 1.00 82.62 198 LYS A N 1
ATOM 1642 C CA . LYS A 1 198 ? -14.115 -1.098 -6.466 1.00 82.62 198 LYS A CA 1
ATOM 1643 C C . LYS A 1 198 ? -13.968 0.348 -5.984 1.00 82.62 198 LYS A C 1
ATOM 1645 O O . LYS A 1 198 ? -13.928 0.614 -4.781 1.00 82.62 198 LYS A O 1
ATOM 1650 N N . GLU A 1 199 ? -13.899 1.276 -6.935 1.00 56.78 199 GLU A N 1
ATOM 1651 C CA . GLU A 1 199 ? -13.862 2.722 -6.687 1.00 56.78 199 GLU A CA 1
ATOM 1652 C C . GLU A 1 199 ? -15.066 3.127 -5.807 1.00 56.78 199 GLU A C 1
ATOM 1654 O O . GLU A 1 199 ? -16.205 2.768 -6.109 1.00 56.78 199 GLU A O 1
ATOM 1659 N N . GLY A 1 200 ? -14.810 3.790 -4.672 1.00 53.22 200 GLY A N 1
ATOM 1660 C CA . GLY A 1 200 ? -15.823 4.103 -3.646 1.00 53.22 200 GLY A CA 1
ATOM 1661 C C . GLY A 1 200 ? -15.680 3.348 -2.316 1.00 53.22 200 GLY A C 1
ATOM 1662 O O . GLY A 1 200 ? -16.384 3.670 -1.364 1.00 53.22 200 GLY A O 1
ATOM 1663 N N . MET A 1 201 ? -14.738 2.403 -2.208 1.00 53.06 201 MET A N 1
ATOM 1664 C CA . MET A 1 201 ? -14.341 1.773 -0.935 1.00 53.06 201 MET A CA 1
ATOM 1665 C C . MET A 1 201 ? -13.098 2.429 -0.309 1.00 53.06 201 MET A C 1
ATOM 1667 O O . MET A 1 201 ? -12.316 1.772 0.382 1.00 53.06 201 MET A O 1
ATOM 1671 N N . GLU A 1 202 ? -12.867 3.715 -0.577 1.00 59.41 202 GLU A N 1
ATOM 1672 C CA . GLU A 1 202 ? -11.820 4.460 0.114 1.00 59.41 202 GLU A CA 1
ATOM 1673 C C . GLU A 1 202 ? -12.311 4.773 1.529 1.00 59.41 202 GLU A C 1
ATOM 1675 O O . GLU A 1 202 ? -13.213 5.585 1.751 1.00 59.41 202 GLU A O 1
ATOM 1680 N N . VAL A 1 203 ? -11.746 4.064 2.503 1.00 68.06 203 VAL A N 1
ATOM 1681 C CA . VAL A 1 203 ? -11.963 4.365 3.912 1.00 68.06 203 VAL A CA 1
ATOM 1682 C C . VAL A 1 203 ? -11.346 5.730 4.151 1.00 68.06 203 VAL A C 1
ATOM 1684 O O . VAL A 1 203 ? -10.127 5.877 4.124 1.00 68.06 203 VAL A O 1
ATOM 1687 N N . ASN A 1 204 ? -12.174 6.744 4.390 1.00 84.75 204 ASN A N 1
ATOM 1688 C CA . ASN A 1 204 ? -11.676 7.987 4.955 1.00 84.75 204 ASN A CA 1
ATOM 1689 C C . ASN A 1 204 ? -11.229 7.681 6.391 1.00 84.75 204 ASN A C 1
ATOM 1691 O O . ASN A 1 204 ? -12.015 7.792 7.332 1.00 84.75 204 ASN A O 1
ATOM 1695 N N . GLU A 1 205 ? -9.986 7.224 6.545 1.00 85.75 205 GLU A N 1
ATOM 1696 C CA . GLU A 1 205 ? -9.473 6.698 7.809 1.00 85.75 205 GLU A CA 1
ATOM 1697 C C . GLU A 1 205 ? -9.570 7.723 8.936 1.00 85.75 205 GLU A C 1
ATOM 1699 O O . GLU A 1 205 ? -9.826 7.351 10.075 1.00 85.75 205 GLU A O 1
ATOM 1704 N N . GLU A 1 206 ? -9.424 9.016 8.636 1.00 89.31 206 GLU A N 1
ATOM 1705 C CA . GLU A 1 206 ? -9.583 10.084 9.621 1.00 89.31 206 GLU A CA 1
ATOM 1706 C C . GLU A 1 206 ? -11.026 10.163 10.136 1.00 89.31 206 GLU A C 1
ATOM 1708 O O . GLU A 1 206 ? -11.260 10.144 11.350 1.00 89.31 206 GLU A O 1
ATOM 1713 N N . LYS A 1 207 ? -12.003 10.184 9.223 1.00 91.81 207 LYS A N 1
ATOM 1714 C CA . LYS A 1 207 ? -13.433 10.196 9.554 1.00 91.81 207 LYS A CA 1
ATOM 1715 C C . LYS A 1 207 ? -13.836 8.932 10.308 1.00 91.81 207 LYS A C 1
ATOM 1717 O O . LYS A 1 207 ? -14.506 9.019 11.339 1.00 91.81 207 LYS A O 1
ATOM 1722 N N . GLU A 1 208 ? -13.431 7.767 9.814 1.00 94.12 208 GLU A N 1
ATOM 1723 C CA . GLU A 1 208 ? -13.783 6.481 10.414 1.00 94.12 208 GLU A CA 1
ATOM 1724 C C . GLU A 1 208 ? -13.107 6.305 11.778 1.00 94.12 208 GLU A C 1
ATOM 1726 O O . GLU A 1 208 ? -13.749 5.878 12.736 1.00 94.12 208 GLU A O 1
ATOM 1731 N N . ARG A 1 209 ? -11.853 6.750 11.929 1.00 94.81 209 ARG A N 1
ATOM 1732 C CA . ARG A 1 209 ? -11.167 6.797 13.227 1.00 94.81 209 ARG A CA 1
ATOM 1733 C C . ARG A 1 209 ? -11.911 7.695 14.204 1.00 94.81 209 ARG A C 1
ATOM 1735 O O . ARG A 1 209 ? -12.110 7.300 15.349 1.00 94.81 209 ARG A O 1
ATOM 1742 N N . ALA A 1 210 ? -12.331 8.887 13.783 1.00 95.50 210 ALA A N 1
ATOM 1743 C CA . ALA A 1 210 ? -13.099 9.786 14.638 1.00 95.50 210 ALA A CA 1
ATOM 1744 C C . ALA A 1 210 ? -14.440 9.161 15.067 1.00 95.50 210 ALA A C 1
ATOM 1746 O O . ALA A 1 210 ? -14.837 9.307 16.223 1.00 95.50 210 ALA A O 1
ATOM 1747 N N . ALA A 1 211 ? -15.116 8.433 14.173 1.00 96.75 211 ALA A N 1
ATOM 1748 C CA . ALA A 1 211 ? -16.345 7.707 14.489 1.00 96.75 211 ALA A CA 1
ATOM 1749 C C . ALA A 1 211 ? -16.103 6.572 15.502 1.00 96.75 211 ALA A C 1
ATOM 1751 O O . ALA A 1 211 ? -16.787 6.511 16.522 1.00 96.75 211 ALA A O 1
ATOM 1752 N N . ILE A 1 212 ? -15.083 5.738 15.284 1.00 97.56 212 ILE A N 1
ATOM 1753 C CA . ILE A 1 212 ? -14.683 4.669 16.212 1.00 97.56 212 ILE A CA 1
ATOM 1754 C C . ILE A 1 212 ? -14.360 5.230 17.601 1.00 97.56 212 ILE A C 1
ATOM 1756 O O . ILE A 1 212 ? -14.819 4.697 18.610 1.00 97.56 212 ILE A O 1
ATOM 1760 N N . LEU A 1 213 ? -13.596 6.325 17.673 1.00 96.88 213 LEU A N 1
ATOM 1761 C CA . LEU A 1 213 ? -13.233 6.945 18.948 1.00 96.88 213 LEU A CA 1
ATOM 1762 C C . LEU A 1 213 ? -14.454 7.463 19.714 1.00 96.88 213 LEU A C 1
ATOM 1764 O O . LEU A 1 213 ? -14.465 7.379 20.940 1.00 96.88 213 LEU A O 1
ATOM 1768 N N . LYS A 1 214 ? -15.493 7.945 19.017 1.00 97.62 214 LYS A N 1
ATOM 1769 C CA . LYS A 1 214 ? -16.766 8.314 19.653 1.00 97.62 214 LYS A CA 1
ATOM 1770 C C . LYS A 1 214 ? -17.473 7.102 20.256 1.00 97.62 214 LYS A C 1
ATOM 1772 O O . LYS A 1 214 ? -17.961 7.213 21.373 1.00 97.62 214 LYS A O 1
ATOM 1777 N N . VAL A 1 215 ? -17.489 5.959 19.565 1.00 98.38 215 VAL A N 1
ATOM 1778 C CA . VAL A 1 215 ? -18.085 4.716 20.091 1.00 98.38 215 VAL A CA 1
ATOM 1779 C C . VAL A 1 215 ? -17.327 4.231 21.323 1.00 98.38 215 VAL A C 1
ATOM 1781 O O . VAL A 1 215 ? -17.946 3.950 22.341 1.00 98.38 215 VAL A O 1
ATOM 1784 N N . ILE A 1 216 ? -15.990 4.204 21.268 1.00 98.12 216 ILE A N 1
ATOM 1785 C CA . ILE A 1 216 ? -15.154 3.810 22.413 1.00 98.12 216 ILE A CA 1
ATOM 1786 C C . ILE A 1 216 ? -15.373 4.755 23.599 1.00 98.12 216 ILE A C 1
ATOM 1788 O O . ILE A 1 216 ? -15.481 4.294 24.732 1.00 98.12 216 ILE A O 1
ATOM 1792 N N . GLN A 1 217 ? -15.438 6.069 23.358 1.00 97.50 217 GLN A N 1
ATOM 1793 C CA . GLN A 1 217 ? -15.708 7.048 24.411 1.00 97.50 217 GLN A CA 1
ATOM 1794 C C . GLN A 1 217 ? -17.085 6.817 25.044 1.00 97.50 217 GLN A C 1
ATOM 1796 O O . GLN A 1 217 ? -17.160 6.695 26.262 1.00 97.50 217 GLN A O 1
ATOM 1801 N N . ALA A 1 218 ? -18.138 6.703 24.231 1.00 98.19 218 ALA A N 1
ATOM 1802 C CA . ALA A 1 218 ? -19.502 6.516 24.715 1.00 98.19 218 ALA A CA 1
ATOM 1803 C C . ALA A 1 218 ? -19.671 5.198 25.488 1.00 98.19 218 ALA A C 1
ATOM 1805 O O . ALA A 1 218 ? -20.235 5.194 26.579 1.00 98.19 218 ALA A O 1
ATOM 1806 N N . GLU A 1 219 ? -19.103 4.097 24.987 1.00 98.00 219 GLU A N 1
ATOM 1807 C CA . GLU A 1 219 ? -19.112 2.817 25.698 1.00 98.00 219 GLU A CA 1
ATOM 1808 C C . GLU A 1 219 ? -18.373 2.894 27.037 1.00 98.00 219 GLU A C 1
ATOM 1810 O O . GLU A 1 219 ? -18.893 2.416 28.046 1.00 98.00 219 GLU A O 1
ATOM 1815 N N . THR A 1 220 ? -17.210 3.557 27.070 1.00 97.19 220 THR A N 1
ATOM 1816 C CA . THR A 1 220 ? -16.439 3.758 28.306 1.00 97.19 220 THR A CA 1
ATOM 1817 C C . THR A 1 220 ? -17.234 4.582 29.321 1.00 97.19 220 THR A C 1
ATOM 1819 O O . THR A 1 220 ? -17.281 4.227 30.499 1.00 97.19 220 THR A O 1
ATOM 1822 N N . ASP A 1 221 ? -17.879 5.664 28.877 1.00 96.75 221 ASP A N 1
ATOM 1823 C CA . ASP A 1 221 ? -18.679 6.534 29.741 1.00 96.75 221 ASP A CA 1
ATOM 1824 C C . ASP A 1 221 ? -19.878 5.785 30.326 1.00 96.75 221 ASP A C 1
ATOM 1826 O O . ASP A 1 221 ? -20.132 5.878 31.528 1.00 96.75 221 ASP A O 1
ATOM 1830 N N . CYS A 1 222 ? -20.569 4.987 29.508 1.00 97.25 222 CYS A N 1
ATOM 1831 C CA . CYS A 1 222 ? -21.711 4.188 29.946 1.00 97.25 222 CYS A CA 1
ATOM 1832 C C . CYS A 1 222 ? -21.299 3.045 30.878 1.00 97.25 222 CYS A C 1
ATOM 1834 O O . CYS A 1 222 ? -21.930 2.827 31.914 1.00 97.25 222 CYS A O 1
ATOM 1836 N N . PHE A 1 223 ? -20.165 2.392 30.613 1.00 96.69 223 PHE A N 1
ATOM 1837 C CA . PHE A 1 223 ? -19.608 1.421 31.548 1.00 96.69 223 PHE A CA 1
ATOM 1838 C C . PHE A 1 223 ? -19.254 2.074 32.891 1.00 96.69 223 PHE A C 1
ATOM 1840 O O . PHE A 1 223 ? -19.632 1.571 33.954 1.00 96.69 223 PHE A O 1
ATOM 1847 N N . PHE A 1 224 ? -18.550 3.211 32.880 1.00 96.19 224 PHE A N 1
ATOM 1848 C CA . PHE A 1 224 ? -18.112 3.881 34.104 1.00 96.19 224 PHE A CA 1
ATOM 1849 C C . PHE A 1 224 ? -19.238 4.520 34.904 1.00 96.19 224 PHE A C 1
ATOM 1851 O O . PHE A 1 224 ? -19.095 4.573 36.128 1.00 96.19 224 PHE A O 1
ATOM 1858 N N . SER A 1 225 ? -20.332 4.928 34.260 1.00 96.06 225 SER A N 1
ATOM 1859 C CA . SER A 1 225 ? -21.554 5.421 34.904 1.00 96.06 225 SER A CA 1
ATOM 1860 C C . SER A 1 225 ? -22.529 4.319 35.325 1.00 96.06 225 SER A C 1
ATOM 1862 O O . SER A 1 225 ? -23.491 4.613 36.033 1.00 96.06 225 SER A O 1
ATOM 1864 N N . ARG A 1 226 ? -22.243 3.055 34.971 1.00 96.31 226 ARG A N 1
ATOM 1865 C CA . ARG A 1 226 ? -23.081 1.877 35.267 1.00 96.31 226 ARG A CA 1
ATOM 1866 C C . ARG A 1 226 ? -24.423 1.897 34.530 1.00 96.31 226 ARG A C 1
ATOM 1868 O O . ARG A 1 226 ? -25.408 1.354 35.020 1.00 96.31 226 ARG A O 1
ATOM 1875 N N . ASP A 1 227 ? -24.443 2.487 33.341 1.00 96.81 227 ASP A N 1
ATOM 1876 C CA . ASP A 1 227 ? -25.583 2.469 32.429 1.00 96.81 227 ASP A CA 1
ATOM 1877 C C . ASP A 1 227 ? -25.470 1.266 31.479 1.00 96.81 227 ASP A C 1
ATOM 1879 O O . ASP A 1 227 ? -24.778 1.310 30.459 1.00 96.81 227 ASP A O 1
ATOM 1883 N N . TYR A 1 228 ? -26.117 0.160 31.854 1.00 97.38 228 TYR A N 1
ATOM 1884 C CA . TYR A 1 228 ? -26.067 -1.095 31.100 1.00 97.38 228 TYR A CA 1
ATOM 1885 C C . TYR A 1 228 ? -26.723 -0.984 29.718 1.00 97.38 228 TYR A C 1
ATOM 1887 O O . TYR A 1 228 ? -26.148 -1.456 28.736 1.00 97.38 228 TYR A O 1
ATOM 1895 N N . ASP A 1 229 ? -27.890 -0.342 29.624 1.00 97.69 229 ASP A N 1
ATOM 1896 C CA . ASP A 1 229 ? -28.616 -0.226 28.358 1.00 97.69 229 ASP A CA 1
ATOM 1897 C C . ASP A 1 229 ? -27.832 0.650 27.369 1.00 97.69 229 ASP A C 1
ATOM 1899 O O . ASP A 1 229 ? -27.687 0.288 26.197 1.00 97.69 229 ASP A O 1
ATOM 1903 N N . CYS A 1 230 ? -27.229 1.746 27.849 1.00 97.94 230 CYS A N 1
ATOM 1904 C CA . CYS A 1 230 ? -26.314 2.543 27.036 1.00 97.94 230 CYS A CA 1
ATOM 1905 C C . CYS A 1 230 ? -25.021 1.791 26.681 1.00 97.94 230 CYS A C 1
ATOM 1907 O O . CYS A 1 230 ? -24.505 1.926 25.575 1.00 97.94 230 CYS A O 1
ATOM 1909 N N . TRP A 1 231 ? -24.454 0.999 27.586 1.00 98.31 231 TRP A N 1
ATOM 1910 C CA . TRP A 1 231 ? -23.246 0.234 27.280 1.00 98.31 231 TRP A CA 1
ATOM 1911 C C . TRP A 1 231 ? -23.500 -0.784 26.153 1.00 98.31 231 TRP A C 1
ATOM 1913 O O . TRP A 1 231 ? -22.746 -0.861 25.177 1.00 98.31 231 TRP A O 1
ATOM 1923 N N . LYS A 1 232 ? -24.620 -1.507 26.242 1.00 97.94 232 LYS A N 1
ATOM 1924 C CA . LYS A 1 232 ? -25.001 -2.599 25.339 1.00 97.94 232 LYS A CA 1
ATOM 1925 C C . LYS A 1 232 ? -25.158 -2.178 23.874 1.00 97.94 232 LYS A C 1
ATOM 1927 O O . LYS A 1 232 ? -24.788 -2.936 22.981 1.00 97.94 232 LYS A O 1
ATOM 1932 N N . GLN A 1 233 ? -25.660 -0.973 23.598 1.00 97.56 233 GLN A N 1
ATOM 1933 C CA . GLN A 1 233 ? -25.847 -0.468 22.221 1.00 97.56 233 GLN A CA 1
ATOM 1934 C C . GLN A 1 233 ? -24.537 -0.244 21.441 1.00 97.56 233 GLN A C 1
ATOM 1936 O O . GLN A 1 233 ? -24.570 -0.098 20.214 1.00 97.56 233 GLN A O 1
ATOM 1941 N N . HIS A 1 234 ? -23.388 -0.196 22.122 1.00 98.25 234 HIS A N 1
ATOM 1942 C CA . HIS A 1 234 ? -22.083 0.026 21.494 1.00 98.25 234 HIS A CA 1
ATOM 1943 C C . HIS A 1 234 ? -21.361 -1.265 21.101 1.00 98.25 234 HIS A C 1
ATOM 1945 O O . HIS A 1 234 ? -20.307 -1.199 20.468 1.00 98.25 234 HIS A O 1
ATOM 1951 N N . TRP A 1 235 ? -21.914 -2.427 21.442 1.00 98.25 235 TRP A N 1
ATOM 1952 C CA . TRP A 1 235 ? -21.311 -3.729 21.184 1.00 98.25 235 TRP A CA 1
ATOM 1953 C C . TRP A 1 235 ? -21.924 -4.438 19.978 1.00 98.25 235 TRP A C 1
ATOM 1955 O O . TRP A 1 235 ? -23.120 -4.322 19.706 1.00 98.25 235 TRP A O 1
ATOM 1965 N N . ALA A 1 236 ? -21.088 -5.193 19.264 1.00 97.06 236 ALA A N 1
ATOM 1966 C CA . ALA A 1 236 ? -21.531 -6.146 18.261 1.00 97.06 236 ALA A CA 1
ATOM 1967 C C . ALA A 1 236 ? -22.073 -7.375 18.997 1.00 97.06 236 ALA A C 1
ATOM 1969 O O . ALA A 1 236 ? -21.359 -8.017 19.771 1.00 97.06 236 ALA A O 1
ATOM 1970 N N . GLN A 1 237 ? -23.348 -7.689 18.785 1.00 96.75 237 GLN A N 1
ATOM 1971 C CA . GLN A 1 237 ? -24.058 -8.727 19.534 1.00 96.75 237 GLN A CA 1
ATOM 1972 C C . GLN A 1 237 ? -23.914 -10.097 18.864 1.00 96.75 237 GLN A C 1
ATOM 1974 O O . GLN A 1 237 ? -24.892 -10.779 18.574 1.00 96.75 237 GLN A O 1
ATOM 1979 N N . GLU A 1 238 ? -22.663 -10.482 18.618 1.00 95.94 238 GLU A N 1
ATOM 1980 C CA . GLU A 1 238 ? -22.297 -11.611 17.766 1.00 95.94 238 GLU A CA 1
ATOM 1981 C C . GLU A 1 238 ? -21.649 -12.775 18.526 1.00 95.94 238 GLU A C 1
ATOM 1983 O O . GLU A 1 238 ? -21.166 -12.653 19.658 1.00 95.94 238 GLU A O 1
ATOM 1988 N N . ALA A 1 239 ? -21.592 -13.940 17.878 1.00 96.31 239 ALA A N 1
ATOM 1989 C CA . ALA A 1 239 ? -20.978 -15.144 18.442 1.00 96.31 239 ALA A CA 1
ATOM 1990 C C . ALA A 1 239 ? -19.461 -15.006 18.682 1.00 96.31 239 ALA A C 1
ATOM 1992 O O . ALA A 1 239 ? -18.912 -15.697 19.540 1.00 96.31 239 ALA A O 1
ATOM 1993 N N . HIS A 1 240 ? -18.784 -14.108 17.962 1.00 93.50 240 HIS A N 1
ATOM 1994 C CA . HIS A 1 240 ? -17.359 -13.809 18.143 1.00 93.50 240 HIS A CA 1
ATOM 1995 C C . HIS A 1 240 ? -17.087 -12.642 19.094 1.00 93.50 240 HIS A C 1
ATOM 1997 O O . HIS A 1 240 ? -15.920 -12.303 19.292 1.00 93.50 240 HIS A O 1
ATOM 2003 N N . ALA A 1 241 ? -18.120 -12.044 19.702 1.00 97.75 241 ALA A N 1
ATOM 2004 C CA . ALA A 1 241 ? -17.915 -10.974 20.668 1.00 97.75 241 ALA A CA 1
ATOM 2005 C C . ALA A 1 241 ? -17.000 -11.447 21.807 1.00 97.75 241 ALA A C 1
ATOM 2007 O O . ALA A 1 241 ? -17.160 -12.555 22.324 1.00 97.75 241 ALA A O 1
ATOM 2008 N N . PHE A 1 242 ? -16.028 -10.631 22.201 1.00 98.25 242 PHE A N 1
ATOM 2009 C CA . PHE A 1 242 ? -15.015 -11.044 23.168 1.00 98.25 242 PHE A CA 1
ATOM 2010 C C . PHE A 1 242 ? -14.691 -9.943 24.165 1.00 98.25 242 PHE A C 1
ATOM 2012 O O . PHE A 1 242 ? -14.559 -8.775 23.803 1.00 98.25 242 PHE A O 1
ATOM 2019 N N . GLN A 1 243 ? -14.483 -10.332 25.417 1.00 97.69 243 GLN A N 1
ATOM 2020 C CA . GLN A 1 243 ? -14.040 -9.426 26.464 1.00 97.69 243 GLN A CA 1
ATOM 2021 C C . GLN A 1 243 ? -13.004 -10.105 27.348 1.00 97.69 243 GLN A C 1
ATOM 2023 O O . GLN A 1 243 ? -13.211 -11.246 27.756 1.00 97.69 243 GLN A O 1
ATOM 2028 N N . ALA A 1 244 ? -11.928 -9.392 27.683 1.00 97.31 244 ALA A N 1
ATOM 2029 C CA . ALA A 1 244 ? -10.971 -9.841 28.683 1.00 97.31 244 ALA A CA 1
ATOM 2030 C C . ALA A 1 244 ? -10.315 -8.705 29.477 1.00 97.31 244 ALA A C 1
ATOM 2032 O O . ALA A 1 244 ? -10.111 -7.597 28.970 1.00 97.31 244 ALA A O 1
ATOM 2033 N N . TRP A 1 245 ? -9.924 -9.013 30.711 1.00 96.44 245 TRP A N 1
ATOM 2034 C CA . TRP A 1 245 ? -9.071 -8.175 31.552 1.00 96.44 245 TRP A CA 1
ATOM 2035 C C . TRP A 1 245 ? -8.257 -9.031 32.530 1.00 96.44 245 TRP A C 1
ATOM 2037 O O . TRP A 1 245 ? -8.607 -10.175 32.820 1.00 96.44 245 TRP A O 1
ATOM 2047 N N . ASN A 1 246 ? -7.151 -8.488 33.040 1.00 97.19 246 ASN A N 1
ATOM 2048 C CA . ASN A 1 246 ? -6.416 -9.094 34.154 1.00 97.19 246 ASN A CA 1
ATOM 2049 C C . ASN A 1 246 ? -6.919 -8.554 35.494 1.00 97.19 246 ASN A C 1
ATOM 2051 O O . ASN A 1 246 ? -7.405 -7.431 35.567 1.00 97.19 246 ASN A O 1
ATOM 2055 N N . ASN A 1 247 ? -6.712 -9.322 36.558 1.00 95.75 247 ASN A N 1
ATOM 2056 C CA . ASN A 1 247 ? -7.079 -8.973 37.924 1.00 95.75 247 ASN A CA 1
ATOM 2057 C C . ASN A 1 247 ? -5.840 -8.614 38.762 1.00 95.75 247 ASN A C 1
ATOM 2059 O O . ASN A 1 247 ? -4.695 -8.906 38.402 1.00 95.75 247 ASN A O 1
ATOM 2063 N N . ALA A 1 248 ? -6.063 -7.971 39.912 1.00 94.50 248 ALA A N 1
ATOM 2064 C CA . ALA A 1 248 ? -4.987 -7.502 40.791 1.00 94.50 248 ALA A CA 1
ATOM 2065 C C . ALA A 1 248 ? -4.163 -8.637 41.428 1.00 94.50 248 ALA A C 1
ATOM 2067 O O . ALA A 1 248 ? -3.011 -8.417 41.803 1.00 94.50 248 ALA A O 1
ATOM 2068 N N . ASP A 1 249 ? -4.740 -9.834 41.539 1.00 95.62 249 ASP A N 1
ATOM 2069 C CA . ASP A 1 249 ? -4.095 -11.044 42.060 1.00 95.62 249 ASP A CA 1
ATOM 2070 C C . ASP A 1 249 ? -3.284 -11.812 40.999 1.00 95.62 249 ASP A C 1
ATOM 2072 O O . ASP A 1 249 ? -2.646 -12.814 41.314 1.00 95.62 249 ASP A O 1
ATOM 2076 N N . GLY A 1 250 ? -3.273 -11.330 39.752 1.00 92.75 250 GLY A N 1
ATOM 2077 C CA . GLY A 1 250 ? -2.583 -11.963 38.628 1.00 92.75 250 GLY A CA 1
ATOM 2078 C C . GLY A 1 250 ? -3.427 -12.973 37.847 1.00 92.75 250 GLY A C 1
ATOM 2079 O O . GLY A 1 250 ? -2.931 -13.509 36.857 1.00 92.75 250 GLY A O 1
ATOM 2080 N N . SER A 1 251 ? -4.680 -13.217 38.243 1.00 97.00 251 SER A N 1
ATOM 2081 C CA . SER A 1 251 ? -5.643 -13.962 37.425 1.00 97.00 251 SER A CA 1
ATOM 2082 C C . SER A 1 251 ? -6.174 -13.113 36.258 1.00 97.00 251 SER A C 1
ATOM 2084 O O . SER A 1 251 ? -5.796 -11.949 36.086 1.00 97.00 251 SER A O 1
ATOM 2086 N N . PHE A 1 252 ? -7.035 -13.697 35.426 1.00 96.44 252 PHE A N 1
ATOM 2087 C CA . PHE A 1 252 ? -7.716 -12.993 34.345 1.00 96.44 252 PHE A CA 1
ATOM 2088 C C . PHE A 1 252 ? -9.141 -13.506 34.176 1.00 96.44 252 PHE A C 1
ATOM 2090 O O . PHE A 1 252 ? -9.437 -14.668 34.457 1.00 96.44 252 PHE A O 1
ATOM 2097 N N . ASP A 1 253 ? -9.986 -12.643 33.633 1.00 95.69 253 ASP A N 1
ATOM 2098 C CA . ASP A 1 253 ? -11.318 -12.981 33.166 1.00 95.69 253 ASP A CA 1
ATOM 2099 C C . ASP A 1 253 ? -11.363 -12.807 31.656 1.00 95.69 253 ASP A C 1
ATOM 2101 O O . ASP A 1 253 ? -10.897 -11.802 31.120 1.00 95.69 253 ASP A O 1
ATOM 2105 N N . ALA A 1 254 ? -11.905 -13.806 30.966 1.00 96.62 254 ALA A N 1
ATOM 2106 C CA . ALA A 1 254 ? -12.140 -13.762 29.532 1.00 96.62 254 ALA A CA 1
ATOM 2107 C C . ALA A 1 254 ? -13.481 -14.418 29.201 1.00 96.62 254 ALA A C 1
ATOM 2109 O O . ALA A 1 254 ? -13.853 -15.426 29.814 1.00 96.62 254 ALA A O 1
ATOM 2110 N N . ARG A 1 255 ? -14.211 -13.851 28.243 1.00 97.12 255 ARG A N 1
ATOM 2111 C CA . ARG A 1 255 ? -15.509 -14.340 27.769 1.00 97.12 255 ARG A CA 1
ATOM 2112 C C . ARG A 1 255 ? -15.537 -14.299 26.244 1.00 97.12 255 ARG A C 1
ATOM 2114 O O . ARG A 1 255 ? -14.977 -13.394 25.629 1.00 97.12 255 ARG A O 1
ATOM 2121 N N . THR A 1 256 ? -16.198 -15.281 25.645 1.00 96.88 256 THR A N 1
ATOM 2122 C CA . THR A 1 256 ? -16.383 -15.393 24.194 1.00 96.88 256 THR A CA 1
ATOM 2123 C C . THR A 1 256 ? -17.856 -15.636 23.899 1.00 96.88 256 THR A C 1
ATOM 2125 O O . THR A 1 256 ? -18.501 -16.436 24.577 1.00 96.88 256 THR A O 1
ATOM 2128 N N . GLY A 1 257 ? -18.368 -14.944 22.890 1.00 97.62 257 GLY A N 1
ATOM 2129 C CA . GLY A 1 257 ? -19.772 -14.900 22.521 1.00 97.62 257 GLY A CA 1
ATOM 2130 C C . GLY A 1 257 ? -20.559 -13.855 23.302 1.00 97.62 257 GLY A C 1
ATOM 2131 O O . GLY A 1 257 ? -20.421 -13.718 24.522 1.00 97.62 257 GLY A O 1
ATOM 2132 N N . TRP A 1 258 ? -21.440 -13.151 22.587 1.00 98.06 258 TRP A N 1
ATOM 2133 C CA . TRP A 1 258 ? -22.251 -12.065 23.133 1.00 98.06 258 TRP A CA 1
ATOM 2134 C C . TRP A 1 258 ? -23.020 -12.460 24.393 1.00 98.06 258 TRP A C 1
ATOM 2136 O O . TRP A 1 258 ? -22.971 -11.740 25.380 1.00 98.06 258 TRP A O 1
ATOM 2146 N N . ALA A 1 259 ? -23.651 -13.637 24.420 1.00 97.94 259 ALA A N 1
ATOM 2147 C CA . ALA A 1 259 ? -24.423 -14.083 25.581 1.00 97.94 259 ALA A CA 1
ATOM 2148 C C . ALA A 1 259 ? -23.595 -14.145 26.883 1.00 97.94 259 ALA A C 1
ATOM 2150 O O . ALA A 1 259 ? -24.113 -13.837 27.956 1.00 97.94 259 ALA A O 1
ATOM 2151 N N . ALA A 1 260 ? -22.317 -14.531 26.800 1.00 97.88 260 ALA A N 1
ATOM 2152 C CA . ALA A 1 260 ? -21.436 -14.595 27.964 1.00 97.88 260 ALA A CA 1
ATOM 2153 C C . ALA A 1 260 ? -20.955 -13.200 28.391 1.00 97.88 260 ALA A C 1
ATOM 2155 O O . ALA A 1 260 ? -20.941 -12.900 29.583 1.00 97.88 260 ALA A O 1
ATOM 2156 N N . VAL A 1 261 ? -20.593 -12.353 27.420 1.00 97.88 261 VAL A N 1
ATOM 2157 C CA . VAL A 1 261 ? -20.168 -10.962 27.651 1.00 97.88 261 VAL A CA 1
ATOM 2158 C C . VAL A 1 261 ? -21.307 -10.133 28.258 1.00 97.88 261 VAL A C 1
ATOM 2160 O O . VAL A 1 261 ? -21.126 -9.487 29.287 1.00 97.88 261 VAL A O 1
ATOM 2163 N N . ASP A 1 262 ? -22.499 -10.211 27.664 1.00 97.75 262 ASP A N 1
ATOM 2164 C CA . ASP A 1 262 ? -23.707 -9.499 28.085 1.00 97.75 262 ASP A CA 1
ATOM 2165 C C . ASP A 1 262 ? -24.086 -9.839 29.528 1.00 97.75 262 ASP A C 1
ATOM 2167 O O . ASP A 1 262 ? -24.291 -8.954 30.359 1.00 97.75 262 ASP A O 1
ATOM 2171 N N . LYS A 1 263 ? -24.118 -11.140 29.846 1.00 96.75 263 LYS A N 1
ATOM 2172 C CA . LYS A 1 263 ? -24.445 -11.623 31.186 1.00 96.75 263 LYS A CA 1
ATOM 2173 C C . LYS A 1 263 ? -23.454 -11.119 32.233 1.00 96.75 263 LYS A C 1
ATOM 2175 O O . LYS A 1 263 ? -23.880 -10.623 33.273 1.00 96.75 263 LYS A O 1
ATOM 2180 N N . GLU A 1 264 ? -22.156 -11.268 31.975 1.00 95.00 264 GLU A N 1
ATOM 2181 C CA . GLU A 1 264 ? -21.111 -10.890 32.930 1.00 95.00 264 GLU A CA 1
ATOM 2182 C C . GLU A 1 264 ? -21.148 -9.388 33.223 1.00 95.00 264 GLU A C 1
ATOM 2184 O O . GLU A 1 264 ? -21.100 -8.977 34.381 1.00 95.00 264 GLU A O 1
ATOM 2189 N N . ILE A 1 265 ? -21.299 -8.555 32.190 1.00 94.75 265 ILE A N 1
ATOM 2190 C CA . ILE A 1 265 ? -21.309 -7.103 32.373 1.00 94.75 265 ILE A CA 1
ATOM 2191 C C . ILE A 1 265 ? -22.607 -6.615 33.008 1.00 94.75 265 ILE A C 1
ATOM 2193 O O . ILE A 1 265 ? -22.553 -5.732 33.866 1.00 94.75 265 ILE A O 1
ATOM 2197 N N . ALA A 1 266 ? -23.752 -7.219 32.680 1.00 95.38 266 ALA A N 1
ATOM 2198 C CA . ALA A 1 266 ? -25.001 -6.958 33.390 1.00 95.38 266 ALA A CA 1
ATOM 2199 C C . ALA A 1 266 ? -24.862 -7.266 34.893 1.00 95.38 266 ALA A C 1
ATOM 2201 O O . ALA A 1 266 ? -25.218 -6.437 35.737 1.00 95.38 266 ALA A O 1
ATOM 2202 N N . ASP A 1 267 ? -24.297 -8.432 35.231 1.00 95.94 267 ASP A N 1
ATOM 2203 C CA . ASP A 1 267 ? -24.061 -8.848 36.614 1.00 95.94 267 ASP A CA 1
ATOM 2204 C C . ASP A 1 267 ? -23.061 -7.897 37.311 1.00 95.94 267 ASP A C 1
ATOM 2206 O O . ASP A 1 267 ? -23.308 -7.454 38.437 1.00 95.94 267 ASP A O 1
ATOM 2210 N N . TYR A 1 268 ? -21.975 -7.496 36.639 1.00 94.88 268 TYR A N 1
ATOM 2211 C CA . TYR A 1 268 ? -21.002 -6.538 37.171 1.00 94.88 268 TYR A CA 1
ATOM 2212 C C . TYR A 1 268 ? -21.626 -5.165 37.444 1.00 94.88 268 TYR A C 1
ATOM 2214 O O . TYR A 1 268 ? -21.490 -4.644 38.554 1.00 94.88 268 TYR A O 1
ATOM 2222 N N . ILE A 1 269 ? -22.321 -4.579 36.464 1.00 94.62 269 ILE A N 1
ATOM 2223 C CA . ILE A 1 269 ? -22.940 -3.252 36.574 1.00 94.62 269 ILE A CA 1
ATOM 2224 C C . ILE A 1 269 ? -23.959 -3.226 37.716 1.00 94.62 269 ILE A C 1
ATOM 2226 O O . ILE A 1 269 ? -23.932 -2.315 38.545 1.00 94.62 269 ILE A O 1
ATOM 2230 N N . LYS A 1 270 ? -24.799 -4.262 37.812 1.00 92.88 270 LYS A N 1
ATOM 2231 C CA . LYS A 1 270 ? -25.803 -4.401 38.872 1.00 92.88 270 LYS A CA 1
ATOM 2232 C C . LYS A 1 270 ? -25.180 -4.479 40.267 1.00 92.88 270 LYS A C 1
ATOM 2234 O O . LYS A 1 270 ? -25.718 -3.902 41.210 1.00 92.88 270 LYS A O 1
ATOM 2239 N N . ASN A 1 271 ? -24.066 -5.195 40.403 1.00 95.44 271 ASN A N 1
ATOM 2240 C CA . ASN A 1 271 ? -23.438 -5.457 41.699 1.00 95.44 271 ASN A CA 1
ATOM 2241 C C . ASN A 1 271 ? -22.410 -4.389 42.118 1.00 95.44 271 ASN A C 1
ATOM 2243 O O . ASN A 1 271 ? -21.958 -4.408 43.260 1.00 95.44 271 ASN A O 1
ATOM 2247 N N . ASN A 1 272 ? -22.051 -3.453 41.233 1.00 93.19 272 ASN A N 1
ATOM 2248 C CA . ASN A 1 272 ? -21.035 -2.425 41.487 1.00 93.19 272 ASN A CA 1
ATOM 2249 C C . ASN A 1 272 ? -21.566 -1.009 41.191 1.00 93.19 272 ASN A C 1
ATOM 2251 O O . ASN A 1 272 ? -21.041 -0.339 40.291 1.00 93.19 272 ASN A O 1
ATOM 2255 N N . PRO A 1 273 ? -22.591 -0.528 41.922 1.00 90.94 273 PRO A N 1
ATOM 2256 C CA . PRO A 1 273 ? -23.167 0.791 41.692 1.00 90.94 273 PRO A CA 1
ATOM 2257 C C . PRO A 1 273 ? -22.148 1.905 41.948 1.00 90.94 273 PRO A C 1
ATOM 2259 O O . PRO A 1 273 ? -21.268 1.799 42.804 1.00 90.94 273 PRO A O 1
ATOM 2262 N N . VAL A 1 274 ? -22.288 3.005 41.213 1.00 91.06 274 VAL A N 1
ATOM 2263 C CA . VAL A 1 274 ? -21.474 4.208 41.416 1.00 91.06 274 VAL A CA 1
ATOM 2264 C C . VAL A 1 274 ? -22.012 5.052 42.563 1.00 91.06 274 VAL A C 1
ATOM 2266 O O . VAL A 1 274 ? -23.218 5.152 42.781 1.00 91.06 274 VAL A O 1
ATOM 2269 N N . GLY A 1 275 ? -21.089 5.670 43.300 1.00 80.88 275 GLY A N 1
ATOM 2270 C CA . GLY A 1 275 ? -21.406 6.600 44.379 1.00 80.88 275 GLY A CA 1
ATOM 2271 C C . GLY A 1 275 ? -21.921 7.960 43.877 1.00 80.88 275 GLY A C 1
ATOM 2272 O O . GLY A 1 275 ? -22.280 8.110 42.708 1.00 80.88 275 GLY A O 1
ATOM 2273 N N . PRO A 1 276 ? -21.914 8.998 44.734 1.00 74.50 276 PRO A N 1
ATOM 2274 C CA . PRO A 1 276 ? -22.475 10.320 44.426 1.00 74.50 276 PRO A CA 1
ATOM 2275 C C . PRO A 1 276 ? -21.937 10.980 43.147 1.00 74.50 276 PRO A C 1
ATOM 2277 O O . PRO A 1 276 ? -22.645 11.765 42.521 1.00 74.50 276 PRO A O 1
ATOM 2280 N N . ALA A 1 277 ? -20.710 10.639 42.740 1.00 73.62 277 ALA A N 1
ATOM 2281 C CA . ALA A 1 277 ? -20.081 11.130 41.517 1.00 73.62 277 ALA A CA 1
ATOM 2282 C C . ALA A 1 277 ? -20.757 10.630 40.224 1.00 73.62 277 ALA A C 1
ATOM 2284 O O . ALA A 1 277 ? -20.454 11.148 39.155 1.00 73.62 277 ALA A O 1
ATOM 2285 N N . LYS A 1 278 ? -21.656 9.633 40.299 1.00 88.12 278 LYS A N 1
ATOM 2286 C CA . LYS A 1 278 ? -22.334 8.985 39.154 1.00 88.12 278 LYS A CA 1
ATOM 2287 C C . LYS A 1 278 ? -21.393 8.384 38.100 1.00 88.12 278 LYS A C 1
ATOM 2289 O O . LYS A 1 278 ? -21.838 7.990 37.030 1.00 88.12 278 LYS A O 1
ATOM 2294 N N . THR A 1 279 ? -20.104 8.288 38.403 1.00 93.06 279 THR A N 1
ATOM 2295 C CA . THR A 1 279 ? -19.088 7.623 37.592 1.00 93.06 279 THR A CA 1
ATOM 2296 C C . THR A 1 279 ? -18.003 7.068 38.504 1.00 93.06 279 THR A C 1
ATOM 2298 O O . THR A 1 279 ? -17.718 7.624 39.564 1.00 93.06 279 THR A O 1
ATOM 2301 N N . SER A 1 280 ? -17.418 5.947 38.098 1.00 92.94 280 SER A N 1
ATOM 2302 C CA . SER A 1 280 ? -16.274 5.337 38.781 1.00 92.94 280 SER A CA 1
ATOM 2303 C C . SER A 1 280 ? -14.935 5.970 38.390 1.00 92.94 280 SER A C 1
ATOM 2305 O O . SER A 1 280 ? -13.998 5.895 39.176 1.00 92.94 280 SER A O 1
ATOM 2307 N N . HIS A 1 281 ? -14.855 6.588 37.206 1.00 94.44 281 HIS A N 1
ATOM 2308 C CA . HIS A 1 281 ? -13.634 7.181 36.655 1.00 94.44 281 HIS A CA 1
ATOM 2309 C C . HIS A 1 281 ? -13.998 8.483 35.907 1.00 94.44 281 HIS A C 1
ATOM 2311 O O . HIS A 1 281 ? -14.204 8.463 34.692 1.00 94.44 281 HIS A O 1
ATOM 2317 N N . PRO A 1 282 ? -14.140 9.628 36.602 1.00 93.62 282 PRO A N 1
ATOM 2318 C CA . PRO A 1 282 ? -14.539 10.903 35.996 1.00 93.62 282 PRO A CA 1
ATOM 2319 C C . PRO A 1 282 ? -13.543 11.469 34.976 1.00 93.62 282 PRO A C 1
ATOM 2321 O O . PRO A 1 282 ? -13.914 12.348 34.200 1.00 93.62 282 PRO A O 1
ATOM 2324 N N . LYS A 1 283 ? -12.285 11.008 34.968 1.00 94.81 283 LYS A N 1
ATOM 2325 C CA . LYS A 1 283 ? -11.273 11.426 33.992 1.00 94.81 283 LYS A CA 1
ATOM 2326 C C . LYS A 1 283 ? -10.612 10.215 33.337 1.00 94.81 283 LYS A C 1
ATOM 2328 O O . LYS A 1 283 ? -10.118 9.313 34.014 1.00 94.81 283 LYS A O 1
ATOM 2333 N N . VAL A 1 284 ? -10.529 10.253 32.008 1.00 96.06 284 VAL A N 1
ATOM 2334 C CA . VAL A 1 284 ? -9.849 9.242 31.188 1.00 96.06 284 VAL A CA 1
ATOM 2335 C C . VAL A 1 284 ? -8.886 9.936 30.235 1.00 96.06 284 VAL A C 1
ATOM 2337 O O . VAL A 1 284 ? -9.292 10.780 29.439 1.00 96.06 284 VAL A O 1
ATOM 2340 N N . ILE A 1 285 ? -7.606 9.570 30.290 1.00 96.12 285 ILE A N 1
ATOM 2341 C CA . ILE A 1 285 ? -6.567 10.108 29.403 1.00 96.12 285 ILE A CA 1
ATOM 2342 C C . ILE A 1 285 ? -6.071 8.981 28.504 1.00 96.12 285 ILE A C 1
ATOM 2344 O O . ILE A 1 285 ? -5.627 7.944 28.990 1.00 96.12 285 ILE A O 1
ATOM 2348 N N . ARG A 1 286 ? -6.113 9.179 27.184 1.00 96.12 286 ARG A N 1
ATOM 2349 C CA . ARG A 1 286 ? -5.659 8.186 26.202 1.00 96.12 286 ARG A CA 1
ATOM 2350 C C . ARG A 1 286 ? -4.432 8.689 25.448 1.00 96.12 286 ARG A C 1
ATOM 2352 O O . ARG A 1 286 ? -4.397 9.837 25.017 1.00 96.12 286 ARG A O 1
ATOM 2359 N N . LYS A 1 287 ? -3.432 7.825 25.275 1.00 95.69 287 LYS A N 1
ATOM 2360 C CA . LYS A 1 287 ? -2.167 8.119 24.587 1.00 95.69 287 LYS A CA 1
ATOM 2361 C C . LYS A 1 287 ? -1.822 7.019 23.583 1.00 95.69 287 LYS A C 1
ATOM 2363 O O . LYS A 1 287 ? -2.183 5.860 23.773 1.00 95.69 287 LYS A O 1
ATOM 2368 N N . ASN A 1 288 ? -1.062 7.382 22.549 1.00 94.44 288 ASN A N 1
ATOM 2369 C CA . ASN A 1 288 ? -0.451 6.450 21.591 1.00 94.44 288 ASN A CA 1
ATOM 2370 C C . ASN A 1 288 ? -1.459 5.531 20.876 1.00 94.44 288 ASN A C 1
ATOM 2372 O O . ASN A 1 288 ? -1.288 4.313 20.855 1.00 94.44 288 ASN A O 1
ATOM 2376 N N . PHE A 1 289 ? -2.518 6.116 20.309 1.00 93.88 289 PHE A N 1
ATOM 2377 C CA . PHE A 1 289 ? -3.460 5.379 19.468 1.00 93.88 289 PHE A CA 1
ATOM 2378 C C . PHE A 1 289 ? -2.786 4.876 18.194 1.00 93.88 289 PHE A C 1
ATOM 2380 O O . PHE A 1 289 ? -2.296 5.670 17.392 1.00 93.88 289 PHE A O 1
ATOM 2387 N N . VAL A 1 290 ? -2.850 3.567 17.985 1.00 93.62 290 VAL A N 1
ATOM 2388 C CA . VAL A 1 290 ? -2.541 2.911 16.718 1.00 93.62 290 VAL A CA 1
ATOM 2389 C C . VAL A 1 290 ? -3.832 2.299 16.202 1.00 93.62 290 VAL A C 1
ATOM 2391 O O . VAL A 1 290 ? -4.524 1.605 16.946 1.00 93.62 290 VAL A O 1
ATOM 2394 N N . VAL A 1 291 ? -4.152 2.573 14.941 1.00 93.94 291 VAL A N 1
ATOM 2395 C CA . VAL A 1 291 ? -5.326 2.037 14.248 1.00 93.94 291 VAL A CA 1
ATOM 2396 C C . VAL A 1 291 ? -4.846 1.359 12.978 1.00 93.94 291 VAL A C 1
ATOM 2398 O O . VAL A 1 291 ? -3.967 1.880 12.295 1.00 93.94 291 VAL A O 1
ATOM 2401 N N . LYS A 1 292 ? -5.419 0.199 12.675 1.00 91.81 292 LYS A N 1
ATOM 2402 C CA . LYS A 1 292 ? -5.261 -0.478 11.394 1.00 91.81 292 LYS A CA 1
ATOM 2403 C C . LYS A 1 292 ? -6.640 -0.865 10.881 1.00 91.81 292 LYS A C 1
ATOM 2405 O O . LYS A 1 292 ? -7.322 -1.662 11.525 1.00 91.81 292 LYS A O 1
ATOM 2410 N N . PHE A 1 293 ? -7.033 -0.307 9.744 1.00 87.12 293 PHE A N 1
ATOM 2411 C CA . PHE A 1 293 ? -8.261 -0.687 9.057 1.00 87.12 293 PHE A CA 1
ATOM 2412 C C . PHE A 1 293 ? -8.053 -1.970 8.247 1.00 87.12 293 PHE A C 1
ATOM 2414 O O . PHE A 1 293 ? -6.980 -2.212 7.690 1.00 87.12 293 PHE A O 1
ATOM 2421 N N . TYR A 1 294 ? -9.094 -2.793 8.193 1.00 81.38 294 TYR A N 1
ATOM 2422 C CA . TYR A 1 294 ? -9.197 -3.989 7.363 1.00 81.38 294 TYR A CA 1
ATOM 2423 C C . TYR A 1 294 ? -10.418 -3.813 6.454 1.00 81.38 294 TYR A C 1
ATOM 2425 O O . TYR A 1 294 ? -11.491 -4.353 6.710 1.00 81.38 294 TYR A O 1
ATOM 2433 N N . GLY A 1 295 ? -10.270 -2.982 5.419 1.00 76.56 295 GLY A N 1
ATOM 2434 C CA . GLY A 1 295 ? -11.406 -2.514 4.619 1.00 76.56 295 GLY A CA 1
ATOM 2435 C C . GLY A 1 295 ? -12.275 -1.493 5.368 1.00 76.56 295 GLY A C 1
ATOM 2436 O O . GLY A 1 295 ? -11.842 -0.913 6.363 1.00 76.56 295 GLY A O 1
ATOM 2437 N N . SER A 1 296 ? -13.496 -1.253 4.877 1.00 82.06 296 SER A N 1
ATOM 2438 C CA . SER A 1 296 ? -14.418 -0.224 5.400 1.00 82.06 296 SER A CA 1
ATOM 2439 C C . SER A 1 296 ? -15.241 -0.643 6.616 1.00 82.06 296 SER A C 1
ATOM 2441 O O . SER A 1 296 ? -15.844 0.217 7.268 1.00 82.06 296 SER A O 1
ATOM 2443 N N . GLU A 1 297 ? -15.250 -1.944 6.914 1.00 88.38 297 GLU A N 1
ATOM 2444 C CA . GLU A 1 297 ? -16.158 -2.554 7.887 1.00 88.38 297 GLU A CA 1
ATOM 2445 C C . GLU A 1 297 ? -15.447 -3.089 9.134 1.00 88.38 297 GLU A C 1
ATOM 2447 O O . GLU A 1 297 ? -16.119 -3.475 10.081 1.00 88.38 297 GLU A O 1
ATOM 2452 N N . ALA A 1 298 ? -14.111 -3.121 9.172 1.00 92.69 298 ALA A N 1
ATOM 2453 C CA . ALA A 1 298 ? -13.369 -3.648 10.316 1.00 92.69 298 ALA A CA 1
ATOM 2454 C C . ALA A 1 298 ? -12.118 -2.822 10.635 1.00 92.69 298 ALA A C 1
ATOM 2456 O O . ALA A 1 298 ? -11.421 -2.334 9.743 1.00 92.69 298 ALA A O 1
ATOM 2457 N N . ALA A 1 299 ? -11.797 -2.691 11.922 1.00 96.12 299 ALA A N 1
ATOM 2458 C CA . ALA A 1 299 ? -10.583 -2.023 12.379 1.00 96.12 299 ALA A CA 1
ATOM 2459 C C . ALA A 1 299 ? -10.033 -2.645 13.666 1.00 96.12 299 ALA A C 1
ATOM 2461 O O . ALA A 1 299 ? -10.779 -3.009 14.571 1.00 96.12 299 ALA A O 1
ATOM 2462 N N . TYR A 1 300 ? -8.709 -2.707 13.777 1.00 97.25 300 TYR A N 1
ATOM 2463 C CA . TYR A 1 300 ? -8.005 -3.046 15.010 1.00 97.25 300 TYR A CA 1
ATOM 2464 C C . TYR A 1 300 ? -7.376 -1.798 15.620 1.00 97.25 300 TYR A C 1
ATOM 2466 O O . TYR A 1 300 ? -6.742 -1.007 14.917 1.00 97.25 300 TYR A O 1
ATOM 2474 N N . LEU A 1 301 ? -7.514 -1.639 16.935 1.00 97.88 301 LEU A N 1
ATOM 2475 C CA . LEU A 1 301 ? -6.973 -0.509 17.676 1.00 97.88 301 LEU A CA 1
ATOM 2476 C C . LEU A 1 301 ? -6.188 -0.975 18.892 1.00 97.88 301 LEU A C 1
ATOM 2478 O O . LEU A 1 301 ? -6.588 -1.904 19.588 1.00 97.88 301 LEU A O 1
ATOM 2482 N N . THR A 1 302 ? -5.113 -0.257 19.207 1.00 98.12 302 THR A N 1
ATOM 2483 C CA . THR A 1 302 ? -4.454 -0.341 20.512 1.00 98.12 302 THR A CA 1
ATOM 2484 C C . THR A 1 302 ? -4.008 1.033 20.989 1.00 98.12 302 THR A C 1
ATOM 2486 O O . THR A 1 302 ? -3.590 1.872 20.193 1.00 98.12 302 THR A O 1
ATOM 2489 N N . TRP A 1 303 ? -4.094 1.274 22.296 1.00 98.31 303 TRP A N 1
ATOM 2490 C CA . TRP A 1 303 ? -3.661 2.525 22.920 1.00 98.31 303 TRP A CA 1
ATOM 2491 C C . TRP A 1 303 ? -3.291 2.302 24.388 1.00 98.31 303 TRP A C 1
ATOM 2493 O O . TRP A 1 303 ? -3.495 1.219 24.937 1.00 98.31 303 TRP A O 1
ATOM 2503 N N . GLY A 1 304 ? -2.682 3.308 25.009 1.00 98.12 304 GLY A N 1
ATOM 2504 C CA . GLY A 1 304 ? -2.517 3.380 26.458 1.00 98.12 304 GLY A CA 1
ATOM 2505 C C . GLY A 1 304 ? -3.595 4.268 27.072 1.00 98.12 304 GLY A C 1
ATOM 2506 O O . GLY A 1 304 ? -3.865 5.346 26.543 1.00 98.12 304 GLY A O 1
ATOM 2507 N N . GLN A 1 305 ? -4.201 3.842 28.176 1.00 97.75 305 GLN A N 1
ATOM 2508 C CA . GLN A 1 305 ? -5.283 4.561 28.844 1.00 97.75 305 GLN A CA 1
ATOM 2509 C C . GLN A 1 305 ? -5.007 4.715 30.336 1.00 97.75 305 GLN A C 1
ATOM 2511 O O . GLN A 1 305 ? -4.621 3.765 31.007 1.00 97.75 305 GLN A O 1
ATOM 2516 N N . TYR A 1 306 ? -5.224 5.917 30.852 1.00 97.88 306 TYR A N 1
ATOM 2517 C CA . TYR A 1 306 ? -5.119 6.253 32.261 1.00 97.88 306 TYR A CA 1
ATOM 2518 C C . TYR A 1 306 ? -6.514 6.577 32.779 1.00 97.88 306 TYR A C 1
ATOM 2520 O O . TYR A 1 306 ? -7.129 7.544 32.329 1.00 97.88 306 TYR A O 1
ATOM 2528 N N . ASN A 1 307 ? -7.003 5.763 33.707 1.00 96.75 307 ASN A N 1
ATOM 2529 C CA . ASN A 1 307 ? -8.338 5.884 34.284 1.00 96.75 307 ASN A CA 1
ATOM 2530 C C . ASN A 1 307 ? -8.218 6.424 35.709 1.00 96.75 307 ASN A C 1
ATOM 2532 O O . ASN A 1 307 ? -7.441 5.871 36.494 1.00 96.75 307 ASN A O 1
ATOM 2536 N N . SER A 1 308 ? -8.940 7.495 36.033 1.00 96.00 308 SER A N 1
ATOM 2537 C CA . SER A 1 308 ? -8.868 8.110 37.359 1.00 96.00 308 SER A CA 1
ATOM 2538 C C . SER A 1 308 ? -9.600 7.306 38.432 1.00 96.00 308 SER A C 1
ATOM 2540 O O . SER A 1 308 ? -10.583 6.644 38.138 1.00 96.00 308 SER A O 1
ATOM 2542 N N . ASP A 1 309 ? -9.210 7.434 39.694 1.00 93.38 309 ASP A N 1
ATOM 2543 C CA . ASP A 1 309 ? -10.086 7.098 40.819 1.00 93.38 309 ASP A CA 1
ATOM 2544 C C . ASP A 1 309 ? -11.371 7.951 40.821 1.00 93.38 309 ASP A C 1
ATOM 2546 O O . ASP A 1 309 ? -11.525 8.881 40.019 1.00 93.38 309 ASP A O 1
ATOM 2550 N N . ALA A 1 310 ? -12.305 7.620 41.717 1.00 91.12 310 ALA A N 1
ATOM 2551 C CA . ALA A 1 310 ? -13.604 8.284 41.811 1.00 91.12 310 ALA A CA 1
ATOM 2552 C C . ALA A 1 310 ? -13.478 9.775 42.173 1.00 91.12 310 ALA A C 1
ATOM 2554 O O . ALA A 1 310 ? -14.326 10.581 41.791 1.00 91.12 310 ALA A O 1
ATOM 2555 N N . GLU A 1 311 ? -12.407 10.149 42.876 1.00 91.25 311 GLU A N 1
ATOM 2556 C CA . GLU A 1 311 ? -12.066 11.521 43.247 1.00 91.25 311 GLU A CA 1
ATOM 2557 C C . GLU A 1 311 ? -11.404 12.306 42.098 1.00 91.25 311 GLU A C 1
ATOM 2559 O O . GLU A 1 311 ? -11.299 13.533 42.165 1.00 91.25 311 GLU A O 1
ATOM 2564 N N . GLY A 1 312 ? -10.959 11.631 41.034 1.00 91.81 312 GLY A N 1
ATOM 2565 C CA . GLY A 1 312 ? -10.305 12.253 39.885 1.00 91.81 312 GLY A CA 1
ATOM 2566 C C . GLY A 1 312 ? -8.868 12.716 40.152 1.00 91.81 312 GLY A C 1
ATOM 2567 O O . GLY A 1 312 ? -8.403 13.635 39.466 1.00 91.81 312 GLY A O 1
ATOM 2568 N N . GLN A 1 313 ? -8.194 12.138 41.153 1.00 92.50 313 GLN A N 1
ATOM 2569 C CA . GLN A 1 313 ? -6.882 12.564 41.654 1.00 92.50 313 GLN A CA 1
ATOM 2570 C C . GLN A 1 313 ? -5.742 11.640 41.222 1.00 92.50 313 GLN A C 1
ATOM 2572 O O . GLN A 1 313 ? -4.691 12.124 40.792 1.00 92.50 313 GLN A O 1
ATOM 2577 N N . GLN A 1 314 ? -5.928 10.325 41.343 1.00 96.31 314 GLN A N 1
ATOM 2578 C CA . GLN A 1 314 ? -4.929 9.326 40.960 1.00 96.31 314 GLN A CA 1
ATOM 2579 C C . GLN A 1 314 ? -5.398 8.537 39.750 1.00 96.31 314 GLN A C 1
ATOM 2581 O O . GLN A 1 314 ? -6.583 8.279 39.588 1.00 96.31 314 GLN A O 1
ATOM 2586 N N . PHE A 1 315 ? -4.457 8.087 38.926 1.00 97.94 315 PHE A N 1
ATOM 2587 C CA . PHE A 1 315 ? -4.740 7.330 37.716 1.00 97.94 315 PHE A CA 1
ATOM 2588 C C . PHE A 1 315 ? -4.078 5.959 37.749 1.00 97.94 315 PHE A C 1
ATOM 2590 O O . PHE A 1 315 ? -2.939 5.808 38.198 1.00 97.94 315 PHE A O 1
ATOM 2597 N N . ARG A 1 316 ? -4.775 4.958 37.209 1.00 97.19 316 ARG A N 1
ATOM 2598 C CA . ARG A 1 316 ? -4.207 3.649 36.867 1.00 97.19 316 ARG A CA 1
ATOM 2599 C C . ARG A 1 316 ? -4.036 3.541 35.364 1.00 97.19 316 ARG A C 1
ATOM 2601 O O . ARG A 1 316 ? -4.936 3.913 34.613 1.00 97.19 316 ARG A O 1
ATOM 2608 N N . TYR A 1 317 ? -2.897 3.007 34.946 1.00 98.00 317 TYR A N 1
ATOM 2609 C CA . TYR A 1 317 ? -2.647 2.713 33.544 1.00 98.00 317 TYR A CA 1
ATOM 2610 C C . TYR A 1 317 ? -3.313 1.397 33.128 1.00 98.00 317 TYR A C 1
ATOM 2612 O O . TYR A 1 317 ? -3.385 0.446 33.904 1.00 98.00 317 TYR A O 1
ATOM 2620 N N . SER A 1 318 ? -3.752 1.344 31.879 1.00 97.81 318 SER A N 1
ATOM 2621 C CA . SER A 1 318 ? -4.264 0.166 31.194 1.00 97.81 318 SER A CA 1
ATOM 2622 C C . SER A 1 318 ? -3.763 0.159 29.750 1.00 97.81 318 SER A C 1
ATOM 2624 O O . SER A 1 318 ? -3.716 1.197 29.083 1.00 97.81 318 SER A O 1
ATOM 2626 N N . LYS A 1 319 ? -3.337 -1.010 29.267 1.00 98.06 319 LYS A N 1
ATOM 2627 C CA . LYS A 1 319 ? -3.040 -1.242 27.854 1.00 98.06 319 LYS A CA 1
ATOM 2628 C C . LYS A 1 319 ? -4.289 -1.807 27.198 1.00 98.06 319 LYS A C 1
ATOM 2630 O O . LYS A 1 319 ? -4.748 -2.886 27.561 1.00 98.06 319 LYS A O 1
ATOM 2635 N N . GLU A 1 320 ? -4.801 -1.083 26.217 1.00 98.19 320 GLU A N 1
ATOM 2636 C CA . GLU A 1 320 ? -6.080 -1.387 25.589 1.00 98.19 320 GLU A CA 1
ATOM 2637 C C . GLU A 1 320 ? -5.889 -1.965 24.187 1.00 98.19 320 GLU A C 1
ATOM 2639 O O . GLU A 1 320 ? -4.979 -1.571 23.439 1.00 98.19 320 GLU A O 1
ATOM 2644 N N . SER A 1 321 ? -6.777 -2.888 23.826 1.00 98.06 321 SER A N 1
ATOM 2645 C CA . SER A 1 321 ? -6.936 -3.417 22.474 1.00 98.06 321 SER A CA 1
ATOM 2646 C C . SER A 1 321 ? -8.416 -3.583 22.129 1.00 98.06 321 SER A C 1
ATOM 2648 O O . SER A 1 321 ? -9.208 -4.026 22.970 1.00 98.06 321 SER A O 1
ATOM 2650 N N . ARG A 1 322 ? -8.804 -3.209 20.906 1.00 98.06 322 ARG A N 1
ATOM 2651 C CA . ARG A 1 322 ? -10.167 -3.373 20.384 1.00 98.06 322 ARG A CA 1
ATOM 2652 C C . ARG A 1 322 ? -10.159 -3.900 18.960 1.00 98.06 322 ARG A C 1
ATOM 2654 O O . ARG A 1 322 ? -9.318 -3.495 18.160 1.00 98.06 322 ARG A O 1
ATOM 2661 N N . ILE A 1 323 ? -11.151 -4.728 18.651 1.00 98.25 323 ILE A N 1
ATOM 2662 C CA . ILE A 1 323 ? -11.604 -4.956 17.277 1.00 98.25 323 ILE A CA 1
ATOM 2663 C C . ILE A 1 323 ? -12.960 -4.275 17.155 1.00 98.25 323 ILE A C 1
ATOM 2665 O O . ILE A 1 323 ? -13.847 -4.487 17.986 1.00 98.25 323 ILE A O 1
ATOM 2669 N N . MET A 1 324 ? -13.074 -3.428 16.143 1.00 98.25 324 MET A N 1
ATOM 2670 C CA . MET A 1 324 ? -14.284 -2.715 15.776 1.00 98.25 324 MET A CA 1
ATOM 2671 C C . MET A 1 324 ? -14.816 -3.312 14.489 1.00 98.25 324 MET A C 1
ATOM 2673 O O . MET A 1 324 ? -14.040 -3.582 13.571 1.00 98.25 324 MET A O 1
ATOM 2677 N N . GLU A 1 325 ? -16.128 -3.447 14.418 1.00 96.19 325 GLU A N 1
ATOM 2678 C CA . GLU A 1 325 ? -16.838 -3.891 13.228 1.00 96.19 325 GLU A CA 1
ATOM 2679 C C . GLU A 1 325 ? -17.982 -2.938 12.943 1.00 96.19 325 GLU A C 1
ATOM 2681 O O . GLU A 1 325 ? -18.579 -2.379 13.864 1.00 96.19 325 GLU A O 1
ATOM 2686 N N . LYS A 1 326 ? -18.288 -2.735 11.671 1.00 92.56 326 LYS A N 1
ATOM 2687 C CA . LYS A 1 326 ? -19.418 -1.928 11.255 1.00 92.56 326 LYS A CA 1
ATOM 2688 C C . LYS A 1 326 ? -20.621 -2.843 11.033 1.00 92.56 326 LYS A C 1
ATOM 2690 O O . LYS A 1 326 ? -20.562 -3.806 10.277 1.00 92.56 326 LYS A O 1
ATOM 2695 N N . HIS A 1 327 ? -21.701 -2.543 11.738 1.00 88.75 327 HIS A N 1
ATOM 2696 C CA . HIS A 1 327 ? -22.974 -3.253 11.700 1.00 88.75 327 HIS A CA 1
ATOM 2697 C C . HIS A 1 327 ? -24.033 -2.252 11.259 1.00 88.75 327 HIS A C 1
ATOM 2699 O O . HIS A 1 327 ? -24.180 -1.203 11.882 1.00 88.75 327 HIS A O 1
ATOM 2705 N N . GLU A 1 328 ? -24.710 -2.528 10.143 1.00 87.50 328 GLU A N 1
ATOM 2706 C CA . GLU A 1 328 ? -25.720 -1.626 9.558 1.00 87.50 328 GLU A CA 1
ATOM 2707 C C . GLU A 1 328 ? -25.214 -0.180 9.345 1.00 87.50 328 GLU A C 1
ATOM 2709 O O . GLU A 1 328 ? -25.954 0.793 9.463 1.00 87.50 328 GLU A O 1
ATOM 2714 N N . GLY A 1 329 ? -23.925 -0.024 9.020 1.00 86.56 329 GLY A N 1
ATOM 2715 C CA . GLY A 1 329 ? -23.296 1.282 8.803 1.00 86.56 329 GLY A CA 1
ATOM 2716 C C . GLY A 1 329 ? -22.744 1.956 10.067 1.00 86.56 329 GLY A C 1
ATOM 2717 O O . GLY A 1 329 ? -22.032 2.957 9.953 1.00 86.56 329 GLY A O 1
ATOM 2718 N N . GLU A 1 330 ? -22.991 1.402 11.255 1.00 93.31 330 GLU A N 1
ATOM 2719 C CA . GLU A 1 330 ? -22.509 1.927 12.534 1.00 93.31 330 GLU A CA 1
ATOM 2720 C C . GLU A 1 330 ? -21.356 1.105 13.103 1.00 93.31 330 GLU A C 1
ATOM 2722 O O . GLU A 1 330 ? -21.407 -0.120 13.146 1.00 93.31 330 GLU A O 1
ATOM 2727 N N . TRP A 1 331 ? -20.323 1.770 13.621 1.00 98.00 331 TRP A N 1
ATOM 2728 C CA . TRP A 1 331 ? -19.256 1.075 14.339 1.00 98.00 331 TRP A CA 1
ATOM 2729 C C . TRP A 1 331 ? -19.753 0.511 15.671 1.00 98.00 331 TRP A C 1
ATOM 2731 O O . TRP A 1 331 ? -20.373 1.215 16.470 1.00 98.00 331 TRP A O 1
ATOM 2741 N N . LYS A 1 332 ? -19.396 -0.743 15.929 1.00 98.50 332 LYS A N 1
ATOM 2742 C CA . LYS A 1 332 ? -19.645 -1.482 17.161 1.00 98.50 332 LYS A CA 1
ATOM 2743 C C . LYS A 1 332 ? -18.359 -2.155 17.633 1.00 98.50 332 LYS A C 1
ATOM 2745 O O . LYS A 1 332 ? -17.459 -2.457 16.847 1.00 98.50 332 LYS A O 1
ATOM 2750 N N . ILE A 1 333 ? -18.259 -2.374 18.936 1.00 98.69 333 ILE A N 1
ATOM 2751 C CA . ILE A 1 333 ? -17.146 -3.079 19.566 1.00 98.69 333 ILE A CA 1
ATOM 2752 C C . ILE A 1 333 ? -17.412 -4.578 19.459 1.00 98.69 333 ILE A C 1
ATOM 2754 O O . ILE A 1 333 ? -18.367 -5.080 20.044 1.00 98.69 333 ILE A O 1
ATOM 2758 N N . ALA A 1 334 ? -16.561 -5.293 18.730 1.00 98.31 334 ALA A N 1
ATOM 2759 C CA . ALA A 1 334 ? -16.600 -6.753 18.667 1.00 98.31 334 ALA A CA 1
ATOM 2760 C C . ALA A 1 334 ? -15.675 -7.383 19.716 1.00 98.31 334 ALA A C 1
ATOM 2762 O O . ALA A 1 334 ? -15.943 -8.460 20.236 1.00 98.31 334 ALA A O 1
ATOM 2763 N N . HIS A 1 335 ? -14.580 -6.707 20.065 1.00 98.25 335 HIS A N 1
ATOM 2764 C CA . HIS A 1 335 ? -13.596 -7.241 21.000 1.00 98.25 335 HIS A CA 1
ATOM 2765 C C . HIS A 1 335 ? -13.074 -6.166 21.947 1.00 98.25 335 HIS A C 1
ATOM 2767 O O . HIS A 1 335 ? -12.675 -5.086 21.507 1.00 98.25 335 HIS A O 1
ATOM 2773 N N . VAL A 1 336 ? -12.960 -6.521 23.225 1.00 97.94 336 VAL A N 1
ATOM 2774 C CA . VAL A 1 336 ? -12.310 -5.749 24.286 1.00 97.94 336 VAL A CA 1
ATOM 2775 C C . VAL A 1 336 ? -11.222 -6.574 24.953 1.00 97.94 336 VAL A C 1
ATOM 2777 O O . VAL A 1 336 ? -11.455 -7.682 25.422 1.00 97.94 336 VAL A O 1
ATOM 2780 N N . SER A 1 337 ? -10.026 -6.006 25.065 1.00 97.81 337 SER A N 1
ATOM 2781 C CA . SER A 1 337 ? -9.036 -6.444 26.047 1.00 97.81 337 SER A CA 1
ATOM 2782 C C . SER A 1 337 ? -8.432 -5.236 26.746 1.00 97.81 337 SER A C 1
ATOM 2784 O O . SER A 1 337 ? -7.950 -4.318 26.076 1.00 97.81 337 SER A O 1
ATOM 2786 N N . ALA A 1 338 ? -8.470 -5.252 28.076 1.00 97.19 338 ALA A N 1
ATOM 2787 C CA . ALA A 1 338 ? -7.982 -4.180 28.933 1.00 97.19 338 ALA A CA 1
ATOM 2788 C C . ALA A 1 338 ? -7.007 -4.745 29.970 1.00 97.19 338 ALA A C 1
ATOM 2790 O O . ALA A 1 338 ? -7.414 -5.425 30.913 1.00 97.19 338 ALA A O 1
ATOM 2791 N N . PHE A 1 339 ? -5.711 -4.473 29.803 1.00 97.75 339 PHE A N 1
ATOM 2792 C CA . PHE A 1 339 ? -4.686 -4.951 30.728 1.00 97.75 339 PHE A CA 1
ATOM 2793 C C . PHE A 1 339 ? -4.256 -3.852 31.697 1.00 97.75 339 PHE A C 1
ATOM 2795 O O . PHE A 1 339 ? -3.503 -2.953 31.326 1.00 97.75 339 PHE A O 1
ATOM 2802 N N . TRP A 1 340 ? -4.735 -3.923 32.932 1.00 97.44 340 TRP A N 1
ATOM 2803 C CA . TRP A 1 340 ? -4.540 -2.937 33.986 1.00 97.44 340 TRP A CA 1
ATOM 2804 C C . TRP A 1 340 ? -3.238 -3.142 34.760 1.00 97.44 340 TRP A C 1
ATOM 2806 O O . TRP A 1 340 ? -2.916 -4.239 35.226 1.00 97.44 340 TRP A O 1
ATOM 2816 N N . ASP A 1 341 ? -2.535 -2.036 34.992 1.00 97.00 341 ASP A N 1
ATOM 2817 C CA . ASP A 1 341 ? -1.464 -1.950 35.974 1.00 97.00 341 ASP A CA 1
ATOM 2818 C C . ASP A 1 341 ? -2.063 -1.656 37.354 1.00 97.00 341 ASP A C 1
ATOM 2820 O O . ASP A 1 341 ? -2.405 -0.520 37.706 1.00 97.00 341 ASP A O 1
ATOM 2824 N N . TYR A 1 342 ? -2.209 -2.707 38.161 1.00 94.88 342 TYR A N 1
ATOM 2825 C CA . TYR A 1 342 ? -2.759 -2.557 39.503 1.00 94.88 342 TYR A CA 1
ATOM 2826 C C . TYR A 1 342 ? -1.762 -1.989 40.520 1.00 94.88 342 TYR A C 1
ATOM 2828 O O . TYR A 1 342 ? -2.196 -1.501 41.572 1.00 94.88 342 TYR A O 1
ATOM 2836 N N . LYS A 1 343 ? -0.459 -2.017 40.213 1.00 94.19 343 LYS A N 1
ATOM 2837 C CA . LYS A 1 343 ? 0.615 -1.652 41.143 1.00 94.19 343 LYS A CA 1
ATOM 2838 C C . LYS A 1 343 ? 0.902 -0.160 41.106 1.00 94.19 343 LYS A C 1
ATOM 2840 O O . LYS A 1 343 ? 0.948 0.470 42.158 1.00 94.19 343 LYS A O 1
ATOM 2845 N N . ASN A 1 344 ? 1.053 0.404 39.913 1.00 95.38 344 ASN A N 1
ATOM 2846 C CA . ASN A 1 344 ? 1.470 1.792 39.768 1.00 95.38 344 ASN A CA 1
ATOM 2847 C C . ASN A 1 344 ? 0.282 2.765 39.802 1.00 95.38 344 ASN A C 1
ATOM 2849 O O . ASN A 1 344 ? -0.868 2.422 39.494 1.00 95.38 344 ASN A O 1
ATOM 2853 N N . ARG A 1 345 ? 0.573 4.000 40.214 1.00 95.44 345 ARG A N 1
ATOM 2854 C CA . ARG A 1 345 ? -0.344 5.143 40.196 1.00 95.44 345 ARG A CA 1
ATOM 2855 C C . ARG A 1 345 ? 0.357 6.353 39.624 1.00 95.44 345 ARG A C 1
ATOM 2857 O O . ARG A 1 345 ? 1.567 6.495 39.782 1.00 95.44 345 ARG A O 1
ATOM 2864 N N . PHE A 1 346 ? -0.432 7.207 38.994 1.00 96.56 346 PHE A N 1
ATOM 2865 C CA . PHE A 1 346 ? 0.039 8.434 38.377 1.00 96.56 346 PHE A CA 1
ATOM 2866 C C . PHE A 1 346 ? -0.821 9.602 38.839 1.00 96.56 346 PHE A C 1
ATOM 2868 O O . PHE A 1 346 ? -2.036 9.462 38.969 1.00 96.56 346 PHE A O 1
ATOM 2875 N N . THR A 1 347 ? -0.206 10.758 39.046 1.00 95.44 347 THR A N 1
ATOM 2876 C CA . THR A 1 347 ? -0.923 12.026 39.183 1.00 95.44 347 THR A CA 1
ATOM 2877 C C . THR A 1 347 ? -1.193 12.619 37.805 1.00 95.44 347 THR A C 1
ATOM 2879 O O . THR A 1 347 ? -0.510 12.303 36.833 1.00 95.44 347 THR A O 1
ATOM 2882 N N . GLU A 1 348 ? -2.163 13.527 37.709 1.00 91.81 348 GLU A N 1
ATOM 2883 C CA . GLU A 1 348 ? -2.447 14.232 36.452 1.00 91.81 348 GLU A CA 1
ATOM 2884 C C . GLU A 1 348 ? -1.222 14.999 35.913 1.00 91.81 348 GLU A C 1
ATOM 2886 O O . GLU A 1 348 ? -1.017 15.072 34.705 1.00 91.81 348 GLU A O 1
ATOM 2891 N N . GLU A 1 349 ? -0.369 15.527 36.798 1.00 92.75 349 GLU A N 1
ATOM 2892 C CA . GLU A 1 349 ? 0.858 16.242 36.426 1.00 92.75 349 GLU A CA 1
ATOM 2893 C C . GLU A 1 349 ? 1.881 15.337 35.728 1.00 92.75 349 GLU A C 1
ATOM 2895 O O . GLU A 1 349 ? 2.480 15.752 34.743 1.00 92.75 349 GLU A O 1
ATOM 2900 N N . GLN A 1 350 ? 2.019 14.081 36.165 1.00 92.94 350 GLN A N 1
ATOM 2901 C CA . GLN A 1 350 ? 2.905 13.097 35.528 1.00 92.94 350 GLN A CA 1
ATOM 2902 C C . GLN A 1 350 ? 2.423 12.664 34.133 1.00 92.94 350 GLN A C 1
ATOM 2904 O O . GLN A 1 350 ? 3.156 11.992 33.407 1.00 92.94 350 GLN A O 1
ATOM 2909 N N . LEU A 1 351 ? 1.175 12.991 33.775 1.00 91.50 351 LEU A N 1
ATOM 2910 C CA . LEU A 1 351 ? 0.543 12.605 32.516 1.00 91.50 351 LEU A CA 1
ATOM 2911 C C . LEU A 1 351 ? 0.462 13.741 31.495 1.00 91.50 351 LEU A C 1
ATOM 2913 O O . LEU A 1 351 ? 0.050 13.471 30.363 1.00 91.50 351 LEU A O 1
ATOM 2917 N N . LYS A 1 352 ? 0.843 14.967 31.849 1.00 84.25 352 LYS A N 1
ATOM 2918 C CA . LYS A 1 352 ? 1.055 16.048 30.876 1.00 84.25 352 LYS A CA 1
ATOM 2919 C C . LYS A 1 352 ? 2.344 15.781 30.109 1.00 84.25 352 LYS A C 1
ATOM 2921 O O . LYS A 1 352 ? 2.302 15.930 28.869 1.00 84.25 352 LYS A O 1
#

pLDDT: mean 90.79, std 13.17, range [37.84, 98.81]

Foldseek 3Di:
DDDDDDPPPPPPPPDDPPPPPFDDVVLLVVLLVLLVVLLVLLCVLQPPDALLQQCDAPDPPGDGVLQLLLLLLLLLVVLLVVQVVLLPDDFAQVLLVQADDLVVLLVVLPDDDDDDDDPSRGRPCPDGRCVSSVSSVVSSVSVNVCSVPDPGGQSGGWDADPVSGIDGNSSSSSNSSSNSVSSSVVSVVSCPRPPNDDPPQRAPVVVVVVQQVVLVVQLQFCLFLLPLVSNVVQADQFQQAKEKEADPVGHMDIDGHNVGVSVVSNVVSVVDHDDPLSGQFPDKDKADWDKDDPTNFKIKIWTKMWTAGSVNFKTKIWTWIFIWGADPNHIHTRYTYIYIDPPDIDGPVNVD

Secondary structure (DSSP, 8-state):
----------------------S-HHHHHHHHHHHHHHHHHHHHHHTT--HHHHH--SSTTSPPHHHHHHHHHHHHHHHHHHHHHHHTSPP-GGGGGGSPPHHHHHHHHH-----PPPGGGS----S-TTHHHHHHHHHHHHHHHHHHH--S-TTS-EEE-TTS-EEEHHHHHHHHHHHHHHHHHHHHHHHTSTTSPPTT----HHHHHHHHHHHHHHHHHHHHHT-HHHHHTTB--STT-EEEEE-TTS-EEEEESHHHHHHHHHHHHHHS---TTS-S-S-EEEEEEEEEESSSSEEEEEEEEEEE-TTSSEEEEEEEEEEEEEETTEEEEEEEEEEE-SS--EESGGG-

Sequence (352 aa):
MKDLLFLLCLLLVAGPIRTQQGWTEEARQYLLDNLNRTTAELEKEVAGLSESQWHFREKPDSWSVAQVIEHLGIYERKYYDERYLLSLMPPEPELADSTSPDSYYLDWMAEEQPHTAPGSAVPLELMKGKDNWAYFLAGRERNVKMIETTEVDFGAHYTYRSNGKRWNIHQLYIILFAHCDRHLRQIRRIKSHPEFPKEGMEVNEEKERAAILKVIQAETDCFFSRDYDCWKQHWAQEAHAFQAWNNADGSFDARTGWAAVDKEIADYIKNNPVGPAKTSHPKVIRKNFVVKFYGSEAAYLTWGQYNSDAEGQQFRYSKESRIMEKHEGEWKIAHVSAFWDYKNRFTEEQLK